Protein AF-A0A2D5MSE9-F1 (afdb_monomer_lite)

Structure (mmCIF, N/CA/C/O backbone):
data_AF-A0A2D5MSE9-F1
#
_entry.id   AF-A0A2D5MSE9-F1
#
loop_
_atom_site.group_PDB
_atom_site.id
_atom_site.type_symbol
_atom_site.label_atom_id
_atom_site.label_alt_id
_atom_site.label_comp_id
_atom_site.label_asym_id
_atom_site.label_entity_id
_atom_site.label_seq_id
_atom_site.pdbx_PDB_ins_code
_atom_site.Cartn_x
_atom_site.Cartn_y
_atom_site.Cartn_z
_atom_site.occupancy
_atom_site.B_iso_or_equiv
_atom_site.auth_seq_id
_atom_site.auth_comp_id
_atom_site.auth_asym_id
_atom_site.auth_atom_id
_atom_site.pdbx_PDB_model_num
ATOM 1 N N . MET A 1 1 ? 33.660 10.361 14.625 1.00 39.53 1 MET A N 1
ATOM 2 C CA . MET A 1 1 ? 32.391 10.327 13.871 1.00 39.53 1 MET A CA 1
ATOM 3 C C . MET A 1 1 ? 32.772 10.069 12.432 1.00 39.53 1 MET A C 1
ATOM 5 O O . MET A 1 1 ? 33.201 10.996 11.762 1.00 39.53 1 MET A O 1
ATOM 9 N N . GLU A 1 2 ? 32.766 8.802 12.027 1.00 36.84 2 GLU A N 1
ATOM 10 C CA . GLU A 1 2 ? 33.050 8.418 10.641 1.00 36.84 2 GLU A CA 1
ATOM 11 C C . GLU A 1 2 ? 31.995 9.034 9.719 1.00 36.84 2 GLU A C 1
ATOM 13 O O . GLU A 1 2 ? 30.811 9.105 10.064 1.00 36.84 2 GLU A O 1
ATOM 18 N N . ASN A 1 3 ? 32.454 9.556 8.583 1.00 39.84 3 ASN A N 1
ATOM 19 C CA . ASN A 1 3 ? 31.626 10.229 7.601 1.00 39.84 3 ASN A CA 1
ATOM 20 C C . ASN A 1 3 ? 30.689 9.191 6.970 1.00 39.84 3 ASN A C 1
ATOM 22 O O . ASN A 1 3 ? 31.127 8.293 6.257 1.00 39.84 3 ASN A O 1
ATOM 26 N N . LEU A 1 4 ? 29.390 9.311 7.258 1.00 34.66 4 LEU A N 1
ATOM 27 C CA . LEU A 1 4 ? 28.342 8.390 6.807 1.00 34.66 4 LEU A CA 1
ATOM 28 C C . LEU A 1 4 ? 28.350 8.196 5.278 1.00 34.66 4 LEU A C 1
ATOM 30 O O . LEU A 1 4 ? 27.868 7.184 4.793 1.00 34.66 4 LEU A O 1
ATOM 34 N N . ILE A 1 5 ? 28.901 9.157 4.531 1.00 39.22 5 ILE A N 1
ATOM 35 C CA . ILE A 1 5 ? 29.021 9.131 3.070 1.00 39.22 5 ILE A CA 1
ATOM 36 C C . ILE A 1 5 ? 30.127 8.162 2.619 1.00 39.22 5 ILE A C 1
ATOM 38 O O . ILE A 1 5 ? 29.907 7.373 1.709 1.00 39.22 5 ILE A O 1
ATOM 42 N N . GLU A 1 6 ? 31.259 8.125 3.320 1.00 41.22 6 GLU A N 1
ATOM 43 C CA . GLU A 1 6 ? 32.392 7.220 3.051 1.00 41.22 6 GLU A CA 1
ATOM 44 C C . GLU A 1 6 ? 32.053 5.759 3.408 1.00 41.22 6 GLU A C 1
ATOM 46 O O . GLU A 1 6 ? 32.526 4.808 2.783 1.00 41.22 6 GLU A O 1
ATOM 51 N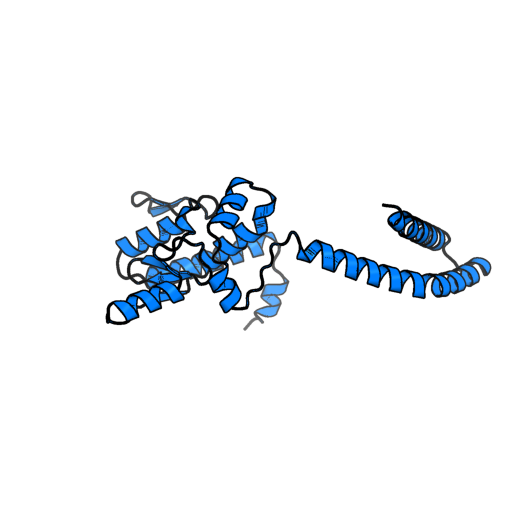 N . LEU A 1 7 ? 31.157 5.577 4.387 1.00 41.16 7 LEU A N 1
ATOM 52 C CA . LEU A 1 7 ? 30.578 4.278 4.736 1.00 41.16 7 LEU A CA 1
ATOM 53 C C . LEU A 1 7 ? 29.648 3.752 3.626 1.00 41.16 7 LEU A C 1
ATOM 55 O O . LEU A 1 7 ? 29.542 2.546 3.433 1.00 41.16 7 LEU A O 1
ATOM 59 N N . LEU A 1 8 ? 28.972 4.646 2.896 1.00 36.75 8 LEU A N 1
ATOM 60 C CA . LEU A 1 8 ? 28.002 4.298 1.851 1.00 36.75 8 LEU A CA 1
ATOM 61 C C . LEU A 1 8 ? 28.656 3.970 0.500 1.00 36.75 8 LEU A C 1
ATOM 63 O O . LEU A 1 8 ? 28.076 3.211 -0.273 1.00 36.75 8 LEU A O 1
ATOM 67 N N . GLU A 1 9 ? 29.859 4.482 0.232 1.00 45.56 9 GLU A N 1
ATOM 68 C CA . GLU A 1 9 ? 30.597 4.233 -1.018 1.00 45.56 9 GLU A CA 1
ATOM 69 C C . GLU A 1 9 ? 31.252 2.838 -1.084 1.00 45.56 9 GLU A C 1
ATOM 71 O O . GLU A 1 9 ? 31.572 2.364 -2.171 1.00 45.56 9 GLU A O 1
ATOM 76 N N . ASN A 1 10 ? 31.386 2.143 0.053 1.00 47.75 10 ASN A N 1
ATOM 77 C CA . ASN A 1 10 ? 32.087 0.856 0.156 1.00 47.75 10 ASN A CA 1
ATOM 78 C C . ASN A 1 10 ? 31.181 -0.390 0.179 1.00 47.75 10 ASN A C 1
ATOM 80 O O . ASN A 1 10 ? 31.690 -1.509 0.259 1.00 47.75 10 ASN A O 1
ATOM 84 N N . PHE A 1 11 ? 29.855 -0.244 0.112 1.00 37.12 11 PHE A N 1
ATOM 85 C CA . PHE A 1 11 ? 28.958 -1.401 0.191 1.00 37.12 11 PHE A CA 1
ATOM 86 C C . PHE A 1 11 ? 28.863 -2.164 -1.134 1.00 37.12 11 PHE A C 1
ATOM 88 O O . PHE A 1 11 ? 28.505 -1.616 -2.179 1.00 37.12 11 PHE A O 1
ATOM 95 N N . SER A 1 12 ? 29.116 -3.473 -1.076 1.00 42.38 12 SER A N 1
ATOM 96 C CA . SER A 1 12 ? 28.893 -4.373 -2.206 1.00 42.38 12 SER A CA 1
ATOM 97 C C . SER A 1 12 ? 27.393 -4.512 -2.515 1.00 42.38 12 SER A C 1
ATOM 99 O O . SER A 1 12 ? 26.527 -4.348 -1.652 1.00 42.38 12 SER A O 1
ATOM 101 N N . VAL A 1 13 ? 27.053 -4.875 -3.757 1.00 43.34 13 VAL A N 1
ATOM 102 C CA . VAL A 1 13 ? 25.662 -5.072 -4.227 1.00 43.34 13 VAL A CA 1
ATOM 103 C C . VAL A 1 13 ? 24.863 -6.053 -3.345 1.00 43.34 13 VAL A C 1
ATOM 105 O O . VAL A 1 13 ? 23.648 -5.912 -3.206 1.00 43.34 13 VAL A O 1
ATOM 108 N N . VAL A 1 14 ? 25.540 -7.005 -2.692 1.00 40.19 14 VAL A N 1
ATOM 109 C CA . VAL A 1 14 ? 24.945 -7.973 -1.752 1.00 40.19 14 VAL A CA 1
ATOM 110 C C . VAL A 1 14 ? 24.545 -7.308 -0.426 1.00 40.19 14 VAL A C 1
ATOM 112 O O . VAL A 1 14 ? 23.520 -7.640 0.169 1.00 40.19 14 VAL A O 1
ATOM 115 N N . GLU A 1 15 ? 25.298 -6.311 0.028 1.00 39.22 15 GLU A N 1
ATOM 116 C CA . GLU A 1 15 ? 25.021 -5.588 1.269 1.00 39.22 15 GLU A CA 1
ATOM 117 C C . GLU A 1 15 ? 23.994 -4.465 1.075 1.00 39.22 15 GLU A C 1
ATOM 119 O O . GLU A 1 15 ? 23.220 -4.186 1.988 1.00 39.22 15 GLU A O 1
ATOM 124 N N . LEU A 1 16 ? 23.874 -3.902 -0.132 1.00 35.75 16 LEU A N 1
ATOM 125 C CA . LEU A 1 16 ? 22.790 -2.976 -0.494 1.00 35.75 16 LEU A CA 1
ATOM 126 C C . LEU A 1 16 ? 21.404 -3.645 -0.451 1.00 35.75 16 LEU A C 1
ATOM 128 O O . LEU A 1 16 ? 20.413 -3.026 -0.040 1.00 35.75 16 LEU A O 1
ATOM 132 N N . GLN A 1 17 ? 21.323 -4.931 -0.810 1.00 42.78 17 GLN A N 1
ATOM 133 C CA . GLN A 1 17 ? 20.105 -5.730 -0.638 1.00 42.78 17 GLN A CA 1
ATOM 134 C C . GLN A 1 17 ? 19.767 -5.916 0.851 1.00 42.78 17 GLN A C 1
ATOM 136 O O . GLN A 1 17 ? 18.607 -5.758 1.245 1.00 42.78 17 GLN A O 1
ATOM 141 N N . ASN A 1 18 ? 20.779 -6.137 1.696 1.00 52.00 18 ASN A N 1
ATOM 142 C CA . ASN A 1 18 ? 20.615 -6.226 3.150 1.00 52.00 18 ASN A CA 1
ATOM 143 C C . ASN A 1 18 ? 20.247 -4.879 3.790 1.00 52.00 18 ASN A C 1
ATOM 145 O O . ASN A 1 18 ? 19.407 -4.848 4.686 1.00 52.00 18 ASN A O 1
ATOM 149 N N . ALA A 1 19 ? 20.792 -3.763 3.303 1.00 44.09 19 ALA A N 1
ATOM 150 C CA . ALA A 1 19 ? 20.447 -2.417 3.755 1.00 44.09 19 ALA A CA 1
ATOM 151 C C . ALA A 1 19 ? 19.001 -2.049 3.387 1.00 44.09 19 ALA A C 1
ATOM 153 O O . ALA A 1 19 ? 18.260 -1.511 4.211 1.00 44.09 19 ALA A O 1
ATOM 154 N N . THR A 1 20 ? 18.554 -2.419 2.183 1.00 53.81 20 THR A N 1
ATOM 155 C CA . THR A 1 20 ? 17.158 -2.244 1.751 1.00 53.81 20 THR A CA 1
ATOM 156 C C . THR A 1 20 ? 16.206 -3.081 2.608 1.00 53.81 20 THR A C 1
ATOM 158 O O . THR A 1 20 ? 15.153 -2.597 3.030 1.00 53.81 20 THR A O 1
ATOM 161 N N . LEU A 1 21 ? 16.578 -4.330 2.905 1.00 63.66 21 LEU A N 1
ATOM 162 C CA . LEU A 1 21 ? 15.818 -5.206 3.796 1.00 63.66 21 LEU A CA 1
ATOM 163 C C . LEU A 1 21 ? 15.773 -4.655 5.229 1.00 63.66 21 LEU A C 1
ATOM 165 O O . LEU A 1 21 ? 14.712 -4.644 5.853 1.00 63.66 21 LEU A O 1
ATOM 169 N N . TYR A 1 22 ? 16.902 -4.157 5.734 1.00 65.56 22 TYR A N 1
ATOM 170 C CA . TYR A 1 22 ? 17.018 -3.526 7.045 1.00 65.56 22 TYR A CA 1
ATOM 171 C C . TYR A 1 22 ? 16.133 -2.281 7.148 1.00 65.56 22 TYR A C 1
ATOM 173 O O . TYR A 1 22 ? 15.332 -2.167 8.073 1.00 65.56 22 TYR A O 1
ATOM 181 N N . TYR A 1 23 ? 16.194 -1.390 6.160 1.00 66.06 23 TYR A N 1
ATOM 182 C CA . TYR A 1 23 ? 15.370 -0.186 6.115 1.00 66.06 23 TYR A CA 1
ATOM 183 C C . TYR A 1 23 ? 13.871 -0.515 6.078 1.00 66.06 23 TYR A C 1
ATOM 185 O O . TYR A 1 23 ? 13.093 0.029 6.865 1.00 66.06 23 TYR A O 1
ATOM 193 N N . LYS A 1 24 ? 13.460 -1.477 5.237 1.00 69.88 24 LYS A N 1
ATOM 194 C CA . LYS A 1 24 ? 12.077 -1.986 5.212 1.00 69.88 24 LYS A CA 1
ATOM 195 C C . LYS A 1 24 ? 11.662 -2.535 6.580 1.00 69.88 24 LYS A C 1
ATOM 197 O O . LYS A 1 24 ? 10.572 -2.228 7.057 1.00 69.88 24 LYS A O 1
ATOM 202 N N . LYS A 1 25 ? 12.539 -3.297 7.241 1.00 75.69 25 LYS A N 1
ATOM 203 C CA . LYS A 1 25 ? 12.302 -3.851 8.581 1.00 75.69 25 LYS A CA 1
ATOM 204 C C . LYS A 1 25 ? 12.124 -2.755 9.633 1.00 75.69 25 LYS A C 1
ATOM 206 O O . LYS A 1 25 ? 11.230 -2.874 10.468 1.00 75.69 25 LYS A O 1
ATOM 211 N N . GLU A 1 26 ? 12.924 -1.693 9.593 1.00 75.75 26 GLU A N 1
ATOM 212 C CA . GLU A 1 26 ? 12.804 -0.576 10.536 1.00 75.75 26 GLU A CA 1
ATOM 213 C C . GLU A 1 26 ? 11.527 0.243 10.316 1.00 75.75 26 GLU A C 1
ATOM 215 O O . GLU A 1 26 ? 10.860 0.582 11.296 1.00 75.75 26 GLU A O 1
ATOM 220 N N . ILE A 1 27 ? 11.109 0.479 9.064 1.00 76.69 27 ILE A N 1
ATOM 221 C CA . ILE A 1 27 ? 9.805 1.110 8.790 1.00 76.69 27 ILE A CA 1
ATOM 222 C C . ILE A 1 27 ? 8.671 0.248 9.350 1.00 76.69 27 ILE A C 1
ATOM 224 O O . ILE A 1 27 ? 7.841 0.756 10.101 1.00 76.69 27 ILE A O 1
ATOM 228 N N . ILE A 1 28 ? 8.665 -1.056 9.051 1.00 79.25 28 ILE A N 1
ATOM 229 C CA . ILE A 1 28 ? 7.634 -1.981 9.545 1.00 79.25 28 ILE A CA 1
ATOM 230 C C . ILE A 1 28 ? 7.607 -1.974 11.076 1.00 79.25 28 ILE A C 1
ATOM 232 O O . ILE A 1 28 ? 6.542 -1.819 11.669 1.00 79.25 28 ILE A O 1
ATOM 236 N N . LYS A 1 29 ? 8.762 -2.076 11.747 1.00 83.00 29 LYS A N 1
ATOM 237 C CA . LYS A 1 29 ? 8.840 -2.001 13.215 1.00 83.00 29 LYS A CA 1
ATOM 238 C C . LYS A 1 29 ? 8.278 -0.689 13.756 1.00 83.00 29 LYS A C 1
ATOM 240 O O . LYS A 1 29 ? 7.555 -0.715 14.750 1.00 83.00 29 LYS A O 1
ATOM 245 N N . LYS A 1 30 ? 8.614 0.445 13.134 1.00 84.38 30 LYS A N 1
ATOM 246 C CA . LYS A 1 30 ? 8.114 1.762 13.541 1.00 84.38 30 LYS A CA 1
ATOM 247 C C . LYS A 1 30 ? 6.592 1.816 13.425 1.00 84.38 30 LYS A C 1
ATOM 249 O O . LYS A 1 30 ? 5.941 2.133 14.413 1.00 84.38 30 LYS A O 1
ATOM 254 N N . THR A 1 31 ? 6.037 1.409 12.285 1.00 82.88 31 THR A N 1
ATOM 255 C CA . THR A 1 31 ? 4.589 1.303 12.061 1.00 82.88 31 THR A CA 1
ATOM 256 C C . THR A 1 31 ? 3.917 0.401 13.095 1.00 82.88 31 THR A C 1
ATOM 258 O O . THR A 1 31 ? 2.944 0.803 13.727 1.00 82.88 31 THR A O 1
ATOM 261 N N . LEU A 1 32 ? 4.463 -0.792 13.345 1.00 84.12 32 LEU A N 1
ATOM 262 C CA . LEU A 1 32 ? 3.910 -1.724 14.330 1.00 84.12 32 LEU A CA 1
ATOM 263 C C . LEU A 1 32 ? 3.918 -1.162 15.756 1.00 84.12 32 LEU A C 1
ATOM 265 O O . LEU A 1 32 ? 3.024 -1.491 16.527 1.00 84.12 32 LEU A O 1
ATOM 269 N N . ARG A 1 33 ? 4.903 -0.332 16.121 1.00 86.25 33 ARG A N 1
ATOM 270 C CA . ARG A 1 33 ? 4.935 0.354 17.426 1.00 86.25 33 ARG A CA 1
ATOM 271 C C . ARG A 1 33 ? 3.889 1.462 17.529 1.00 86.25 33 ARG A C 1
ATOM 273 O O . ARG A 1 33 ? 3.444 1.755 18.632 1.00 86.25 33 ARG A O 1
ATOM 280 N N . THR A 1 34 ? 3.522 2.083 16.410 1.00 87.62 34 THR A N 1
ATOM 281 C CA . THR A 1 34 ? 2.487 3.124 16.362 1.00 87.62 34 THR A CA 1
ATOM 282 C C . THR A 1 34 ? 1.078 2.539 16.470 1.00 87.62 34 THR A C 1
ATOM 284 O O . THR A 1 34 ? 0.197 3.180 17.035 1.00 87.62 34 THR A O 1
ATOM 287 N N . LEU A 1 35 ? 0.862 1.316 15.982 1.00 86.38 35 LEU A N 1
ATOM 288 C CA . LEU A 1 35 ? -0.426 0.627 16.074 1.00 86.38 35 LEU A CA 1
ATOM 289 C C . LEU A 1 35 ? -0.685 0.117 17.501 1.00 86.38 35 LEU A C 1
ATOM 291 O O . LEU A 1 35 ? -0.016 -0.796 17.991 1.00 86.38 35 LEU A O 1
ATOM 295 N N . SER A 1 36 ? -1.700 0.685 18.153 1.00 84.88 36 SER A N 1
ATOM 296 C CA . SER A 1 36 ? -2.019 0.441 19.565 1.00 84.88 36 SER A CA 1
ATOM 297 C C . SER A 1 36 ? -2.502 -0.988 19.837 1.00 84.88 36 SER A C 1
ATOM 299 O O . SER A 1 36 ? -2.133 -1.599 20.844 1.00 84.88 36 SER A O 1
ATOM 301 N N . THR A 1 37 ? -3.284 -1.575 18.926 1.00 88.00 37 THR A N 1
ATOM 302 C CA . THR A 1 37 ? -3.918 -2.882 19.151 1.00 88.00 37 THR A CA 1
ATOM 303 C C . THR A 1 37 ? -3.169 -4.040 18.469 1.00 88.00 37 THR A C 1
ATOM 305 O O . THR A 1 37 ? -2.586 -3.876 17.392 1.00 88.00 37 THR A O 1
ATOM 308 N N . PRO A 1 38 ? -3.172 -5.257 19.053 1.00 85.25 38 PRO A N 1
ATOM 309 C CA . PRO A 1 38 ? -2.665 -6.456 18.377 1.00 85.25 38 PRO A CA 1
ATOM 310 C C . PRO A 1 38 ? -3.404 -6.764 17.068 1.00 85.25 38 PRO A C 1
ATOM 312 O O . PRO A 1 38 ? -2.788 -7.213 16.104 1.00 85.25 38 PRO A O 1
ATOM 315 N N . ASN A 1 39 ? -4.712 -6.492 17.014 1.00 88.00 39 ASN A N 1
ATOM 316 C CA . ASN A 1 39 ? -5.525 -6.720 15.822 1.00 88.00 39 ASN A CA 1
ATOM 317 C C . ASN A 1 39 ? -5.096 -5.814 14.657 1.00 88.00 39 ASN A C 1
ATOM 319 O O . ASN A 1 39 ? -4.905 -6.301 13.545 1.00 88.00 39 ASN A O 1
ATOM 323 N N . ALA A 1 40 ? -4.858 -4.525 14.923 1.00 87.31 40 ALA A N 1
ATOM 324 C CA . ALA A 1 40 ? -4.354 -3.586 13.922 1.00 87.31 40 ALA A CA 1
ATOM 325 C C . ALA A 1 40 ? -2.998 -4.031 13.356 1.00 87.31 40 ALA A C 1
ATOM 327 O O . ALA A 1 40 ? -2.807 -4.103 12.144 1.00 87.31 40 ALA A O 1
ATOM 328 N N . ARG A 1 41 ? -2.071 -4.440 14.231 1.00 85.38 41 ARG A N 1
ATOM 329 C CA . ARG A 1 41 ? -0.768 -4.984 13.817 1.00 85.38 41 ARG A CA 1
ATOM 330 C C . ARG A 1 41 ? -0.903 -6.205 12.901 1.00 85.38 41 ARG A C 1
ATOM 332 O O . ARG A 1 41 ? -0.192 -6.293 11.903 1.00 85.38 41 ARG A O 1
ATOM 339 N N . ARG A 1 42 ? -1.824 -7.128 13.209 1.00 84.94 42 ARG A N 1
ATOM 340 C CA . ARG A 1 42 ? -2.097 -8.317 12.377 1.00 84.94 42 ARG A CA 1
ATOM 341 C C . ARG A 1 42 ? -2.670 -7.947 11.012 1.00 84.94 42 ARG A C 1
ATOM 343 O O . ARG A 1 42 ? -2.211 -8.492 10.012 1.00 84.94 42 ARG A O 1
ATOM 350 N N . LYS A 1 43 ? -3.635 -7.022 10.961 1.00 89.25 43 LYS A N 1
ATOM 351 C CA . LYS A 1 43 ? -4.209 -6.522 9.700 1.00 89.25 43 LYS A CA 1
ATOM 352 C C . LYS A 1 43 ? -3.135 -5.904 8.806 1.00 89.25 43 LYS A C 1
ATOM 354 O O . LYS A 1 43 ? -3.037 -6.287 7.643 1.00 89.25 43 LYS A O 1
ATOM 359 N N . TYR A 1 44 ? -2.279 -5.055 9.374 1.00 86.38 44 TYR A N 1
ATOM 360 C CA . TYR A 1 44 ? -1.186 -4.418 8.642 1.00 86.38 44 TYR A CA 1
ATOM 361 C C . TYR A 1 44 ? -0.210 -5.441 8.047 1.00 86.38 44 TYR A C 1
ATOM 363 O O . TYR A 1 44 ? 0.080 -5.411 6.854 1.00 86.38 44 TYR A O 1
ATOM 371 N N . LEU A 1 45 ? 0.262 -6.395 8.859 1.00 83.38 45 LEU A N 1
ATOM 372 C CA . LEU A 1 45 ? 1.177 -7.443 8.392 1.00 83.38 45 LEU A CA 1
ATOM 373 C C . LEU A 1 45 ? 0.552 -8.308 7.296 1.00 83.38 45 LEU A C 1
ATOM 375 O O . LEU A 1 45 ? 1.210 -8.591 6.295 1.00 83.38 45 LEU A O 1
ATOM 379 N N . LYS A 1 46 ? -0.730 -8.660 7.449 1.00 85.31 46 LYS A N 1
ATOM 380 C CA . LYS A 1 46 ? -1.473 -9.418 6.441 1.00 85.31 46 LYS A CA 1
ATOM 381 C C . LYS A 1 46 ? -1.518 -8.681 5.099 1.00 85.31 46 LYS A C 1
ATOM 383 O O . LYS A 1 46 ? -1.263 -9.309 4.078 1.00 85.31 46 LYS A O 1
ATOM 388 N N . GLN A 1 47 ? -1.770 -7.368 5.092 1.00 84.12 47 GLN A N 1
ATOM 389 C CA . GLN A 1 47 ? -1.769 -6.564 3.857 1.00 84.12 47 GLN A CA 1
ATOM 390 C C . GLN A 1 47 ? -0.400 -6.530 3.168 1.00 84.12 47 GLN A C 1
ATOM 392 O O . GLN A 1 47 ? -0.323 -6.436 1.949 1.00 84.12 47 GLN A O 1
ATOM 397 N N . LEU A 1 48 ? 0.688 -6.641 3.931 1.00 80.00 48 LEU A N 1
ATOM 398 C CA . LEU A 1 48 ? 2.035 -6.747 3.371 1.00 80.00 48 LEU A CA 1
ATOM 399 C C . LEU A 1 48 ? 2.380 -8.161 2.865 1.00 80.00 48 LEU A C 1
ATOM 401 O O . LEU A 1 48 ? 3.509 -8.388 2.430 1.00 80.00 48 LEU A O 1
ATOM 405 N N . GLY A 1 49 ? 1.451 -9.122 2.950 1.00 75.56 49 GLY A N 1
ATOM 406 C CA . GLY A 1 49 ? 1.712 -10.530 2.641 1.00 75.56 49 GLY A CA 1
ATOM 407 C C . GLY A 1 49 ? 2.639 -11.208 3.656 1.00 75.56 49 GLY A C 1
ATOM 408 O O . GLY A 1 49 ? 3.258 -12.224 3.346 1.00 75.56 49 GLY A O 1
ATOM 409 N N . ILE A 1 50 ? 2.769 -10.641 4.860 1.00 74.50 50 ILE A N 1
ATOM 410 C CA . ILE A 1 50 ? 3.594 -11.187 5.936 1.00 74.50 50 ILE A CA 1
ATOM 411 C C . ILE A 1 50 ? 2.687 -11.987 6.869 1.00 74.50 50 ILE A C 1
ATOM 413 O O . ILE A 1 50 ? 1.847 -11.430 7.579 1.00 74.50 50 ILE A O 1
ATOM 417 N N . THR A 1 51 ? 2.871 -13.303 6.901 1.00 65.94 51 THR A N 1
ATOM 418 C CA . THR A 1 51 ? 2.187 -14.170 7.858 1.00 65.94 51 THR A CA 1
ATOM 419 C C . THR A 1 51 ? 2.965 -14.211 9.169 1.00 65.94 51 THR A C 1
ATOM 421 O O . THR A 1 51 ? 4.168 -14.473 9.195 1.00 65.94 51 THR A O 1
ATOM 424 N N . PHE A 1 52 ? 2.270 -13.941 10.273 1.00 58.75 52 PHE A N 1
ATOM 425 C CA . PHE A 1 52 ? 2.819 -14.078 11.618 1.00 58.75 52 PHE A CA 1
ATOM 426 C C . PHE A 1 52 ? 2.334 -15.394 12.224 1.00 58.75 52 PHE A C 1
ATOM 428 O O . PHE A 1 52 ? 1.134 -15.576 12.434 1.00 58.75 52 PHE A O 1
ATOM 435 N N . ASP A 1 53 ? 3.259 -16.315 12.490 1.00 57.69 53 ASP A N 1
ATOM 436 C CA . ASP A 1 53 ? 2.950 -17.531 13.239 1.00 57.69 53 ASP A CA 1
ATOM 437 C C . ASP A 1 53 ? 3.045 -17.222 14.739 1.00 57.69 53 ASP A C 1
ATOM 439 O O . ASP A 1 53 ? 4.141 -17.173 15.302 1.00 57.69 53 ASP A O 1
ATOM 443 N N . ASP A 1 54 ? 1.892 -17.027 15.389 1.00 52.94 54 ASP A N 1
ATOM 444 C CA . ASP A 1 54 ? 1.798 -16.771 16.834 1.00 52.94 54 ASP A CA 1
ATOM 445 C C . ASP A 1 54 ? 2.501 -17.860 17.670 1.00 52.94 54 ASP A C 1
ATOM 447 O O . ASP A 1 54 ? 3.031 -17.566 18.741 1.00 52.94 54 ASP A O 1
ATOM 451 N N . LYS A 1 55 ? 2.530 -19.117 17.196 1.00 61.16 55 LYS A N 1
ATOM 452 C CA . LYS A 1 55 ? 3.111 -20.248 17.938 1.00 61.16 55 LYS A CA 1
ATOM 453 C C . LYS A 1 55 ? 4.630 -20.275 17.842 1.00 61.16 55 LYS A C 1
ATOM 455 O O . LYS A 1 55 ? 5.292 -20.712 18.777 1.00 61.16 55 LYS A O 1
ATOM 460 N N . LYS A 1 56 ? 5.180 -19.834 16.709 1.00 54.91 56 LYS A N 1
ATOM 461 C CA . LYS A 1 56 ? 6.629 -19.837 16.447 1.00 54.91 56 LYS A CA 1
ATOM 462 C C . LYS A 1 56 ? 7.284 -18.471 16.638 1.00 54.91 56 LYS A C 1
ATOM 464 O O . LYS A 1 56 ? 8.504 -18.388 16.560 1.00 54.91 56 LYS A O 1
ATOM 469 N N . GLN A 1 57 ? 6.489 -17.416 16.841 1.00 51.53 57 GLN A N 1
ATOM 470 C CA . GLN A 1 57 ? 6.929 -16.015 16.815 1.00 51.53 57 GLN A CA 1
ATOM 471 C C . GLN A 1 57 ? 7.802 -15.692 15.590 1.00 51.53 57 GLN A C 1
ATOM 473 O O . GLN A 1 57 ? 8.729 -14.884 15.657 1.00 51.53 57 GLN A O 1
ATOM 478 N N . LEU A 1 58 ? 7.524 -16.351 14.462 1.00 42.12 58 LEU A N 1
ATOM 479 C CA . LEU A 1 58 ? 8.323 -16.257 13.249 1.00 42.12 58 LEU A CA 1
ATOM 480 C C . LEU A 1 58 ? 7.526 -15.524 12.170 1.00 42.12 58 LEU A C 1
ATOM 482 O O . LEU A 1 58 ? 6.345 -15.805 11.957 1.00 42.12 58 LEU A O 1
ATOM 486 N N . PHE A 1 59 ? 8.191 -14.607 11.471 1.00 51.34 59 PHE A N 1
ATOM 487 C CA . PHE A 1 59 ? 7.660 -14.022 10.246 1.00 51.34 59 PHE A CA 1
ATOM 488 C C . PHE A 1 59 ? 7.955 -14.975 9.090 1.00 51.34 59 PHE A C 1
ATOM 490 O O . PHE A 1 59 ? 9.112 -15.313 8.838 1.00 51.34 59 PHE A O 1
ATOM 497 N N . SER A 1 60 ? 6.911 -15.406 8.398 1.00 48.50 60 SER A N 1
ATOM 498 C CA . SER A 1 60 ? 7.005 -16.146 7.144 1.00 48.50 60 SER A CA 1
ATOM 499 C C . SER A 1 60 ? 6.281 -15.360 6.052 1.00 48.50 60 SER A C 1
ATOM 501 O O . SER A 1 60 ? 5.368 -14.587 6.331 1.00 48.50 60 SER A O 1
ATOM 503 N N . GLY A 1 61 ? 6.728 -15.506 4.807 1.00 51.88 61 GLY A N 1
ATOM 504 C CA . GLY A 1 61 ? 6.218 -14.716 3.686 1.00 51.88 61 GLY A CA 1
ATOM 505 C C . GLY A 1 61 ? 7.085 -13.497 3.368 1.00 51.88 61 GLY A C 1
ATOM 506 O O . GLY A 1 61 ? 7.668 -12.851 4.238 1.00 51.88 61 GLY A O 1
ATOM 507 N N . GLY A 1 62 ? 7.202 -13.225 2.073 1.00 46.09 62 GLY A N 1
ATOM 508 C CA . GLY A 1 62 ? 7.835 -12.037 1.518 1.00 46.09 62 GLY A CA 1
ATOM 509 C C . GLY A 1 62 ? 6.831 -11.313 0.630 1.00 46.09 62 GLY A C 1
ATOM 510 O O . GLY A 1 62 ? 5.900 -11.933 0.117 1.00 46.09 62 GLY A O 1
ATOM 511 N N . ALA A 1 63 ? 7.050 -10.016 0.413 1.00 48.09 63 ALA A N 1
ATOM 512 C CA . ALA A 1 63 ? 6.158 -9.125 -0.337 1.00 48.09 63 ALA A CA 1
ATOM 513 C C . ALA A 1 63 ? 5.844 -9.570 -1.788 1.00 48.09 63 ALA A C 1
ATOM 515 O O . ALA A 1 63 ? 5.007 -8.963 -2.445 1.00 48.09 63 ALA A O 1
ATOM 516 N N . ASN A 1 64 ? 6.472 -10.645 -2.275 1.00 50.16 64 ASN A N 1
ATOM 517 C CA . ASN A 1 64 ? 6.228 -11.248 -3.586 1.00 50.16 64 ASN A CA 1
ATOM 518 C C . ASN A 1 64 ? 4.901 -12.029 -3.680 1.00 50.16 64 ASN A C 1
ATOM 520 O O . ASN A 1 64 ? 4.519 -12.411 -4.780 1.00 50.16 64 ASN A O 1
ATOM 524 N N . TYR A 1 65 ? 4.199 -12.267 -2.562 1.00 49.78 65 TYR A N 1
ATOM 525 C CA . TYR A 1 65 ? 2.905 -12.972 -2.541 1.00 49.78 65 TYR A CA 1
ATOM 526 C C . TYR A 1 65 ? 1.787 -12.191 -1.848 1.00 49.78 65 TYR A C 1
ATOM 528 O O . TYR A 1 65 ? 0.798 -12.792 -1.429 1.00 49.78 65 TYR A O 1
ATOM 536 N N . ALA A 1 66 ? 1.906 -10.866 -1.712 1.00 58.75 66 ALA A N 1
ATOM 537 C CA . ALA A 1 66 ? 0.706 -10.091 -1.426 1.00 58.75 66 ALA A CA 1
ATOM 538 C C . ALA A 1 66 ? -0.290 -10.377 -2.563 1.00 58.75 66 ALA A C 1
ATOM 540 O O . ALA A 1 66 ? 0.015 -10.136 -3.734 1.00 58.75 66 ALA A O 1
ATOM 541 N N . GLU A 1 67 ? -1.442 -10.971 -2.236 1.00 78.50 67 GLU A N 1
ATOM 542 C CA . GLU A 1 67 ? -2.540 -11.106 -3.190 1.00 78.50 67 GLU A CA 1
ATOM 543 C C . GLU A 1 67 ? -2.776 -9.723 -3.798 1.00 78.50 67 GLU A C 1
ATOM 545 O O . GLU A 1 67 ? -2.800 -8.734 -3.067 1.00 78.50 67 GLU A O 1
ATOM 550 N N . LEU A 1 68 ? -2.887 -9.631 -5.128 1.00 84.38 68 LEU A N 1
ATOM 551 C CA . LEU A 1 68 ? -2.977 -8.336 -5.822 1.00 84.38 68 LEU A CA 1
ATOM 552 C C . LEU A 1 68 ? -4.090 -7.448 -5.241 1.00 84.38 68 LEU A C 1
ATOM 554 O O . LEU A 1 68 ? -3.952 -6.232 -5.203 1.00 84.38 68 LEU A O 1
ATOM 558 N N . GLU A 1 69 ? -5.145 -8.061 -4.705 1.00 88.06 69 GLU A N 1
ATOM 559 C CA . GLU A 1 69 ? -6.242 -7.404 -3.992 1.00 88.06 69 GLU A CA 1
ATOM 560 C C . GLU A 1 69 ? -5.785 -6.565 -2.785 1.00 88.06 69 GLU A C 1
ATOM 562 O O . GLU A 1 69 ? -6.376 -5.523 -2.518 1.00 88.06 69 GLU A O 1
ATOM 567 N N . TYR A 1 70 ? -4.696 -6.928 -2.096 1.00 89.25 70 TYR A N 1
ATOM 568 C CA . TYR A 1 70 ? -4.132 -6.120 -1.004 1.00 89.25 70 TYR A CA 1
ATOM 569 C C . TYR A 1 70 ? -3.473 -4.821 -1.475 1.00 89.25 70 TYR A C 1
ATOM 571 O O . TYR A 1 70 ? -3.163 -3.967 -0.645 1.00 89.25 70 TYR A O 1
ATOM 579 N N . LEU A 1 71 ? -3.263 -4.651 -2.783 1.00 91.12 71 LEU A N 1
ATOM 580 C CA . LEU A 1 71 ? -2.790 -3.395 -3.364 1.00 91.12 71 LEU A CA 1
ATOM 581 C C . LEU A 1 71 ? -3.929 -2.392 -3.580 1.00 91.12 71 LEU A C 1
ATOM 583 O O . LEU A 1 71 ? -3.654 -1.262 -3.983 1.00 91.12 71 LEU A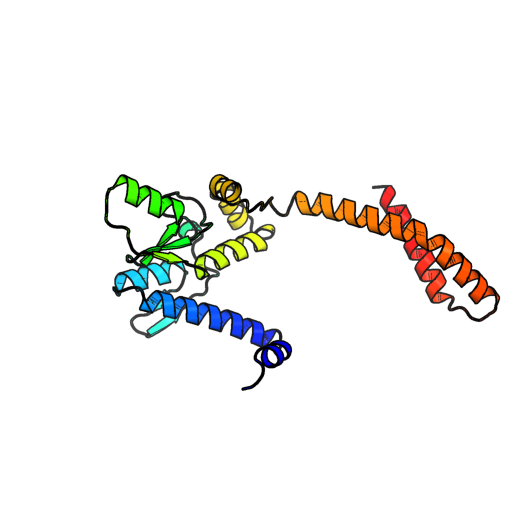 O 1
ATOM 587 N N . LEU A 1 72 ? -5.185 -2.794 -3.354 1.00 94.94 72 LEU A N 1
ATOM 588 C CA . LEU A 1 72 ? -6.354 -1.940 -3.524 1.00 94.94 72 LEU A CA 1
ATOM 589 C C . LEU A 1 72 ? -6.693 -1.206 -2.232 1.00 94.94 72 LEU A C 1
ATOM 591 O O . LEU A 1 72 ? -6.771 -1.790 -1.149 1.00 94.94 72 LEU A O 1
ATOM 595 N N . CYS A 1 73 ? -6.970 0.084 -2.370 1.00 96.25 73 CYS A N 1
ATOM 596 C CA . CYS A 1 73 ? -7.582 0.862 -1.313 1.00 96.25 73 CYS A CA 1
ATOM 597 C C . CYS A 1 73 ? -9.020 0.377 -1.063 1.00 96.25 73 CYS A C 1
ATOM 599 O O . CYS A 1 73 ? -9.804 0.329 -2.013 1.00 96.25 73 CYS A O 1
ATOM 601 N N . PRO A 1 74 ? -9.413 0.100 0.196 1.00 95.88 74 PRO A N 1
ATOM 602 C CA . PRO A 1 74 ? -10.772 -0.339 0.520 1.00 95.88 74 PRO A CA 1
ATOM 603 C C . PRO A 1 74 ? -11.873 0.668 0.160 1.00 95.88 74 PRO A C 1
ATOM 605 O O . PRO A 1 74 ? -13.006 0.266 -0.073 1.00 95.88 74 PRO A O 1
ATOM 608 N N . ILE A 1 75 ? -11.550 1.967 0.129 1.00 95.31 75 ILE A N 1
ATOM 609 C CA . ILE A 1 75 ? -12.516 3.038 -0.157 1.00 95.31 75 ILE A CA 1
ATOM 610 C C . ILE A 1 75 ? -12.659 3.239 -1.668 1.00 95.31 75 ILE A C 1
ATOM 612 O O . ILE A 1 75 ? -13.767 3.244 -2.195 1.00 95.31 75 ILE A O 1
ATOM 616 N N . THR A 1 76 ? -11.542 3.399 -2.383 1.00 95.88 76 THR A N 1
ATOM 617 C CA . THR A 1 76 ? -11.573 3.742 -3.816 1.00 95.88 76 THR A CA 1
ATOM 618 C C . THR A 1 76 ? -11.635 2.521 -4.727 1.00 95.88 76 THR A C 1
ATOM 620 O O . THR A 1 76 ? -11.955 2.651 -5.907 1.00 95.88 76 THR A O 1
ATOM 623 N N . ASN A 1 77 ? -11.298 1.336 -4.210 1.00 96.12 77 ASN A N 1
ATOM 624 C CA . ASN A 1 77 ? -11.102 0.112 -4.985 1.00 96.12 77 ASN A CA 1
ATOM 625 C C . ASN A 1 77 ? -10.083 0.277 -6.138 1.00 96.12 77 ASN A C 1
ATOM 627 O O . ASN A 1 77 ? -10.153 -0.387 -7.182 1.00 96.12 77 ASN A O 1
ATOM 631 N N . LYS A 1 78 ? -9.137 1.208 -5.958 1.00 96.69 78 LYS A N 1
ATOM 632 C CA . LYS A 1 78 ? -8.026 1.495 -6.868 1.00 96.69 78 LYS A CA 1
ATOM 633 C C . LYS A 1 78 ? -6.694 1.210 -6.191 1.00 96.69 78 LYS A C 1
ATOM 635 O O . LYS A 1 78 ? -6.596 1.201 -4.966 1.00 96.69 78 LYS A O 1
ATOM 640 N N . ILE A 1 79 ? -5.674 0.974 -7.008 1.00 94.94 79 ILE A N 1
ATOM 641 C CA . ILE A 1 79 ? -4.303 0.762 -6.550 1.00 94.94 79 ILE A CA 1
ATOM 642 C C . ILE A 1 79 ? -3.806 2.017 -5.837 1.00 94.94 79 ILE A C 1
ATOM 644 O O . ILE A 1 79 ? -3.990 3.123 -6.350 1.00 94.94 79 ILE A O 1
ATOM 648 N N . PHE A 1 80 ? -3.155 1.823 -4.689 1.00 95.12 80 PHE A N 1
ATOM 649 C CA . PHE A 1 80 ? -2.603 2.914 -3.891 1.00 95.12 80 PHE A CA 1
ATOM 650 C C . PHE A 1 80 ? -1.593 3.776 -4.657 1.00 95.12 80 PHE A C 1
ATOM 652 O O . PHE A 1 80 ? -0.679 3.257 -5.303 1.00 95.12 80 PHE A O 1
ATOM 659 N N . VAL A 1 81 ? -1.700 5.091 -4.489 1.00 93.88 81 VAL A N 1
ATOM 660 C CA . VAL A 1 81 ? -0.715 6.079 -4.954 1.00 93.88 81 VAL A CA 1
ATOM 661 C C . VAL A 1 81 ? 0.004 6.709 -3.762 1.00 93.88 81 VAL A C 1
ATOM 663 O O . VAL A 1 81 ? 1.239 6.714 -3.713 1.00 93.88 81 VAL A O 1
ATOM 666 N N . GLU A 1 82 ? -0.763 7.152 -2.768 1.00 95.69 82 GLU A N 1
ATOM 667 C CA . GLU A 1 82 ? -0.319 7.738 -1.503 1.00 95.69 82 GLU A CA 1
ATOM 668 C C . GLU A 1 82 ? -0.898 6.933 -0.328 1.00 95.69 82 GLU A C 1
ATOM 670 O O . GLU A 1 82 ? -1.789 7.380 0.398 1.00 95.69 82 GLU A O 1
ATOM 675 N N . PRO A 1 83 ? -0.417 5.690 -0.129 1.00 96.25 83 PRO A N 1
ATOM 676 C CA . PRO A 1 83 ? -0.954 4.830 0.910 1.00 96.25 83 PRO A CA 1
ATOM 677 C C . PRO A 1 83 ? -0.600 5.353 2.305 1.00 96.25 83 PRO A C 1
ATOM 679 O O . PRO A 1 83 ? 0.571 5.591 2.618 1.00 96.25 83 PRO A O 1
ATOM 682 N N . VAL A 1 84 ? -1.598 5.407 3.181 1.00 96.44 84 VAL A N 1
ATOM 683 C CA . VAL A 1 84 ? -1.477 5.713 4.612 1.00 96.44 84 VAL A CA 1
ATOM 684 C C . VAL A 1 84 ? -2.071 4.582 5.438 1.00 96.44 84 VAL A C 1
ATOM 686 O O . VAL A 1 84 ? -3.009 3.925 5.006 1.00 96.44 84 VAL A O 1
ATOM 689 N N . VAL A 1 85 ? -1.531 4.321 6.625 1.00 95.44 85 VAL A N 1
ATOM 690 C CA . VAL A 1 85 ? -2.090 3.339 7.567 1.00 95.44 85 VAL A CA 1
ATOM 691 C C . VAL A 1 85 ? -2.812 4.082 8.677 1.00 95.44 85 VAL A C 1
ATOM 693 O O . VAL A 1 85 ? -2.210 4.938 9.329 1.00 95.44 85 VAL A O 1
ATOM 696 N N . ALA A 1 86 ? -4.083 3.747 8.885 1.00 94.44 86 ALA A N 1
ATOM 697 C CA . ALA A 1 86 ? -4.884 4.272 9.984 1.00 94.44 86 ALA A CA 1
ATOM 698 C C . ALA A 1 86 ? -4.675 3.457 11.276 1.00 94.44 86 ALA A C 1
ATOM 700 O O . ALA A 1 86 ? -4.029 2.404 11.283 1.00 94.44 86 ALA A O 1
ATOM 701 N N . GLU A 1 87 ? -5.225 3.937 12.394 1.00 91.94 87 GLU A N 1
ATOM 702 C CA . GLU A 1 87 ? -5.085 3.291 13.711 1.00 91.94 87 GLU A CA 1
ATOM 703 C C . GLU A 1 87 ? -5.647 1.862 13.770 1.00 91.94 87 GLU A C 1
ATOM 705 O O . GLU A 1 87 ? -5.192 1.037 14.569 1.00 91.94 87 GLU A O 1
ATOM 710 N N 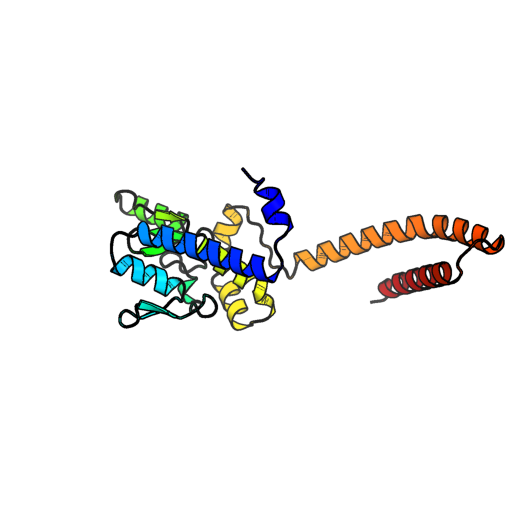. ASP A 1 88 ? -6.604 1.543 12.898 1.00 91.19 88 ASP A N 1
ATOM 711 C CA . ASP A 1 88 ? -7.178 0.205 12.744 1.00 91.19 88 ASP A CA 1
ATOM 712 C C . ASP A 1 88 ? -6.219 -0.795 12.068 1.00 91.19 88 ASP A C 1
ATOM 714 O O . ASP A 1 88 ? -6.534 -1.988 11.985 1.00 91.19 88 ASP A O 1
ATOM 718 N N . GLY A 1 89 ? -5.047 -0.328 11.621 1.00 91.00 89 GLY A N 1
ATOM 719 C CA . GLY A 1 89 ? -4.016 -1.110 10.950 1.00 91.00 89 GLY A CA 1
ATOM 720 C C . GLY A 1 89 ? -4.301 -1.394 9.480 1.00 91.00 89 GLY A C 1
ATOM 721 O O . GLY A 1 89 ? -3.615 -2.232 8.894 1.00 91.00 89 GLY A O 1
ATOM 722 N N . VAL A 1 90 ? -5.305 -0.742 8.893 1.00 94.12 90 VAL A N 1
ATOM 723 C CA . VAL A 1 90 ? -5.653 -0.870 7.480 1.00 94.12 90 VAL A CA 1
ATOM 724 C C . VAL A 1 90 ? -5.006 0.264 6.692 1.00 94.12 90 VAL A C 1
ATOM 726 O O . VAL A 1 90 ? -4.925 1.409 7.138 1.00 94.12 90 VAL A O 1
ATOM 729 N N . THR A 1 91 ? -4.504 -0.080 5.509 1.00 95.81 91 THR A N 1
ATOM 730 C CA . THR A 1 91 ? -3.972 0.886 4.547 1.00 95.81 91 THR A CA 1
ATOM 731 C C . THR A 1 91 ? -5.093 1.475 3.691 1.00 95.81 91 THR A C 1
ATOM 733 O O . THR A 1 91 ? -5.884 0.727 3.114 1.00 95.81 91 THR A O 1
ATOM 736 N N . TYR A 1 92 ? -5.123 2.799 3.574 1.00 96.88 92 TYR A N 1
ATOM 737 C CA . TYR A 1 92 ? -6.053 3.584 2.766 1.00 96.88 92 TYR A CA 1
ATOM 738 C C . TYR A 1 92 ? -5.288 4.515 1.820 1.00 96.88 92 TYR A C 1
ATOM 740 O O . TYR A 1 92 ? -4.091 4.731 1.984 1.00 96.88 92 TYR A O 1
ATOM 748 N N . GLU A 1 93 ? -5.981 5.043 0.818 1.00 96.94 93 GLU A N 1
ATOM 749 C CA . GLU A 1 93 ? -5.501 6.180 0.037 1.00 96.94 93 GLU A CA 1
ATOM 750 C C . GLU A 1 93 ? -5.713 7.446 0.872 1.00 96.94 93 GLU A C 1
ATOM 752 O O . GLU A 1 93 ? -6.807 7.625 1.413 1.00 96.94 93 GLU A O 1
ATOM 757 N N . GLU A 1 94 ? -4.695 8.297 0.999 1.00 95.50 94 GLU A N 1
ATOM 758 C CA . GLU A 1 94 ? -4.741 9.468 1.887 1.00 95.50 94 GLU A CA 1
ATOM 759 C C . GLU A 1 94 ? -5.931 10.382 1.581 1.00 95.50 94 GLU A C 1
ATOM 761 O O . GLU A 1 94 ? -6.754 10.651 2.457 1.00 95.50 94 GLU A O 1
ATOM 766 N N . SER A 1 95 ? -6.082 10.776 0.315 1.00 94.69 95 SER A N 1
ATOM 767 C CA . SER A 1 95 ? -7.167 11.654 -0.136 1.00 94.69 95 SER A CA 1
ATOM 768 C C . SER A 1 95 ? -8.556 11.064 0.121 1.00 94.69 95 SER A C 1
ATOM 770 O O . SER A 1 95 ? -9.470 11.776 0.532 1.00 94.69 95 SER A O 1
ATOM 772 N N . ALA A 1 96 ? -8.714 9.752 -0.063 1.00 94.69 96 ALA A N 1
ATOM 773 C CA . ALA A 1 96 ? -9.985 9.072 0.158 1.00 94.69 96 ALA A CA 1
ATOM 774 C C . ALA A 1 96 ? -10.336 8.962 1.645 1.00 94.69 96 ALA A C 1
ATOM 776 O O . ALA A 1 96 ? -11.502 9.096 2.013 1.00 94.69 96 ALA A O 1
ATOM 777 N N . LEU A 1 97 ? -9.337 8.723 2.500 1.00 93.88 97 LEU A N 1
ATOM 778 C CA . LEU A 1 97 ? -9.535 8.655 3.944 1.00 93.88 97 LEU A CA 1
ATOM 779 C C . LEU A 1 97 ? -9.915 10.026 4.516 1.00 93.88 97 LEU A C 1
ATOM 781 O O . LEU A 1 97 ? -10.837 10.103 5.323 1.00 93.88 97 LEU A O 1
ATOM 785 N N . VAL A 1 98 ? -9.250 11.095 4.068 1.00 92.38 98 VAL A N 1
ATOM 786 C CA . VAL A 1 98 ? -9.568 12.475 4.472 1.00 92.38 98 VAL A CA 1
ATOM 787 C C . VAL A 1 98 ? -10.989 12.849 4.046 1.00 92.38 98 VAL A C 1
ATOM 789 O O . VAL A 1 98 ? -11.786 13.253 4.888 1.00 92.38 98 VAL A O 1
ATOM 792 N N . ALA A 1 99 ? -11.353 12.614 2.781 1.00 91.69 99 ALA A N 1
ATOM 793 C CA . ALA A 1 99 ? -12.699 12.906 2.287 1.00 91.69 99 ALA A CA 1
ATOM 794 C C . ALA A 1 99 ? -13.794 12.121 3.038 1.00 91.69 99 ALA A C 1
ATOM 796 O O . ALA A 1 99 ? -14.869 12.651 3.317 1.00 91.69 99 ALA A O 1
ATOM 797 N N . ALA A 1 100 ? -13.527 10.860 3.399 1.00 90.94 100 ALA A N 1
ATOM 798 C CA . ALA A 1 100 ? -14.459 10.051 4.182 1.00 90.94 100 ALA A CA 1
ATOM 799 C C . ALA A 1 100 ? -14.653 10.595 5.610 1.00 90.94 100 ALA A C 1
ATOM 801 O O . ALA A 1 100 ? -15.774 10.597 6.111 1.00 90.94 100 ALA A O 1
ATOM 802 N N . GLN A 1 101 ? -13.587 11.084 6.252 1.00 89.94 101 GLN A N 1
ATOM 803 C CA . GLN A 1 101 ? -13.670 11.701 7.582 1.00 89.94 101 GLN A CA 1
ATOM 804 C C . GLN A 1 101 ? -14.460 13.007 7.558 1.00 89.94 101 GLN A C 1
ATOM 806 O O . GLN A 1 101 ? -15.325 13.217 8.408 1.00 89.94 101 GLN A O 1
ATOM 811 N N . GLU A 1 102 ? -14.194 13.859 6.565 1.00 89.56 102 GLU A N 1
ATOM 812 C CA . GLU A 1 102 ? -14.918 15.116 6.367 1.00 89.56 102 GLU A CA 1
ATOM 813 C C . GLU A 1 102 ? -16.419 14.867 6.174 1.00 89.56 102 GLU A C 1
ATOM 815 O O . GLU A 1 102 ? -17.242 15.557 6.769 1.00 89.56 102 GLU A O 1
ATOM 820 N N . ALA A 1 103 ? -16.787 13.833 5.411 1.00 89.62 103 ALA A N 1
ATOM 821 C CA . ALA A 1 103 ? -18.185 13.471 5.189 1.00 89.62 103 ALA A CA 1
ATOM 822 C C . ALA A 1 103 ? -18.909 12.995 6.465 1.00 89.62 103 ALA A C 1
ATOM 824 O O . ALA A 1 103 ? -20.123 13.172 6.582 1.00 89.62 103 ALA A O 1
ATOM 825 N N . LEU A 1 104 ? -18.186 12.392 7.413 1.00 88.88 104 LEU A N 1
ATOM 826 C CA . LEU A 1 104 ? -18.750 11.854 8.654 1.00 88.88 104 LEU A CA 1
ATOM 827 C C . LEU A 1 104 ? -18.737 12.858 9.820 1.00 88.88 104 LEU A C 1
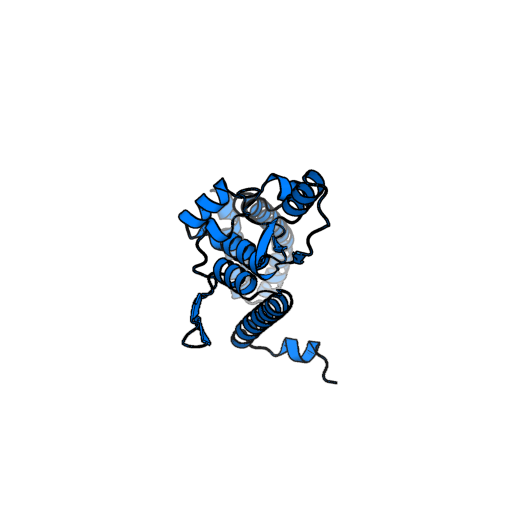ATOM 829 O O . LEU A 1 104 ? -19.315 12.565 10.866 1.00 88.88 104 LEU A O 1
ATOM 833 N N . ASN A 1 105 ? -18.115 14.036 9.661 1.00 83.81 105 ASN A N 1
ATOM 834 C CA . ASN A 1 105 ? -17.835 14.979 10.757 1.00 83.81 105 ASN A CA 1
ATOM 835 C C . ASN A 1 105 ? -17.145 14.309 11.964 1.00 83.81 105 ASN A C 1
ATOM 837 O O . ASN A 1 105 ? -17.328 14.718 13.115 1.00 83.81 105 ASN A O 1
ATOM 841 N N . GLU A 1 106 ? -16.372 13.255 11.713 1.00 81.94 106 GLU A N 1
ATOM 842 C CA . GLU A 1 106 ? -15.645 12.538 12.752 1.00 81.94 106 GLU A CA 1
ATOM 843 C C . GLU A 1 106 ? -14.338 13.256 13.092 1.00 81.94 106 GLU A C 1
ATOM 845 O O . GLU A 1 106 ? -13.777 14.016 12.300 1.00 81.94 106 GLU A O 1
ATOM 850 N N . THR A 1 107 ? -13.826 13.011 14.300 1.00 77.31 107 THR A N 1
ATOM 851 C CA . THR A 1 107 ? -12.483 13.470 14.663 1.00 77.31 107 THR A CA 1
ATOM 852 C C . THR A 1 107 ? -11.464 12.908 13.670 1.00 77.31 107 THR A C 1
ATOM 854 O O . THR A 1 107 ? -11.556 11.715 13.365 1.00 77.31 107 THR A O 1
ATOM 857 N N . PRO A 1 108 ? -10.470 13.699 13.219 1.00 75.44 108 PRO A N 1
ATOM 858 C CA . PRO A 1 108 ? -9.487 13.226 12.251 1.00 75.44 108 PRO A CA 1
ATOM 859 C C . PRO A 1 108 ? -8.825 11.947 12.766 1.00 75.44 108 PRO A C 1
ATOM 861 O O . PRO A 1 108 ? -8.174 11.973 13.818 1.00 75.44 108 PRO A O 1
ATOM 864 N N . LEU A 1 109 ? -9.001 10.819 12.066 1.00 80.12 109 LEU A N 1
ATOM 865 C CA . LEU A 1 109 ? -8.298 9.598 12.455 1.00 80.12 109 LEU A CA 1
ATOM 866 C C . LEU A 1 109 ? -6.817 9.852 12.252 1.00 80.12 109 LEU A C 1
ATOM 868 O O . LEU A 1 109 ? -6.386 10.370 11.220 1.00 80.12 109 LEU A O 1
ATOM 872 N N . ARG A 1 110 ? -6.020 9.437 13.228 1.00 88.69 110 ARG A N 1
ATOM 873 C CA . ARG A 1 110 ? -4.578 9.484 13.086 1.00 88.69 110 ARG A CA 1
ATOM 874 C C . ARG A 1 110 ? -4.152 8.437 12.064 1.00 88.69 110 ARG A C 1
ATOM 876 O O . ARG A 1 110 ? -4.418 7.246 12.216 1.00 88.69 110 ARG A O 1
ATOM 883 N N . PHE A 1 111 ? -3.438 8.875 11.043 1.00 93.44 111 PHE A N 1
ATOM 884 C CA . PHE A 1 111 ? -2.798 7.989 10.084 1.00 93.44 111 PHE A CA 1
ATOM 885 C C . PHE A 1 111 ? -1.351 8.410 9.855 1.00 93.44 111 PHE A C 1
ATOM 887 O O . PHE A 1 111 ? -0.913 9.486 10.266 1.00 93.44 111 PHE A O 1
ATOM 894 N N . PHE A 1 112 ? -0.574 7.522 9.248 1.00 92.88 112 PHE A N 1
ATOM 895 C CA . PHE A 1 112 ? 0.816 7.791 8.902 1.00 92.88 112 PHE A CA 1
ATOM 896 C C . PHE A 1 112 ? 1.174 7.164 7.550 1.00 92.88 112 PHE A C 1
ATOM 898 O O . PHE A 1 112 ? 0.587 6.144 7.175 1.00 92.88 112 PHE A O 1
ATOM 905 N N . PRO A 1 113 ? 2.156 7.728 6.822 1.00 93.94 113 PRO A N 1
ATOM 906 C CA . PRO A 1 113 ? 2.548 7.223 5.511 1.00 93.94 113 PRO A CA 1
ATOM 907 C C . PRO A 1 113 ? 2.977 5.753 5.539 1.00 93.94 113 PRO A C 1
ATOM 909 O O . PRO A 1 113 ? 3.784 5.336 6.376 1.00 93.94 113 PRO A O 1
ATOM 912 N N . ASN A 1 114 ? 2.491 4.973 4.575 1.00 92.56 114 ASN A N 1
ATOM 913 C CA . ASN A 1 114 ? 2.858 3.576 4.375 1.00 92.56 114 ASN A CA 1
ATOM 914 C C . ASN A 1 114 ? 3.828 3.428 3.198 1.00 92.56 114 ASN A C 1
ATOM 916 O O . ASN A 1 114 ? 3.510 2.885 2.138 1.00 92.56 114 ASN A O 1
ATOM 920 N N . ASN A 1 115 ? 5.062 3.881 3.413 1.00 87.19 115 ASN A N 1
ATOM 921 C CA . ASN A 1 115 ? 6.118 3.823 2.399 1.00 87.19 115 ASN A CA 1
ATOM 922 C C . ASN A 1 115 ? 6.449 2.390 1.954 1.00 87.19 115 ASN A C 1
ATOM 924 O O . ASN A 1 115 ? 6.941 2.191 0.847 1.00 87.19 115 ASN A O 1
ATOM 928 N N . VAL A 1 116 ? 6.169 1.384 2.790 1.00 85.19 116 VAL A N 1
ATOM 929 C CA . VAL A 1 116 ? 6.357 -0.027 2.424 1.00 85.19 116 VAL A CA 1
ATOM 930 C C . VAL A 1 116 ? 5.390 -0.414 1.309 1.00 85.19 116 VAL A C 1
ATOM 932 O O . VAL A 1 116 ? 5.837 -0.928 0.285 1.00 85.19 116 VAL A O 1
ATOM 935 N N . MET A 1 117 ? 4.097 -0.117 1.477 1.00 87.25 117 MET A N 1
ATOM 936 C CA . MET A 1 117 ? 3.084 -0.377 0.451 1.00 87.25 117 MET A CA 1
ATOM 937 C C . MET A 1 117 ? 3.335 0.460 -0.803 1.00 87.25 117 MET A C 1
ATOM 939 O O . MET A 1 117 ? 3.276 -0.070 -1.909 1.00 87.25 117 MET A O 1
ATOM 943 N N . ARG A 1 118 ? 3.698 1.740 -0.636 1.00 88.44 118 ARG A N 1
ATOM 944 C CA . ARG A 1 118 ? 4.060 2.616 -1.761 1.00 88.44 118 ARG A CA 1
ATOM 945 C C . ARG A 1 118 ? 5.164 1.968 -2.596 1.00 88.44 118 ARG A C 1
ATOM 947 O O . ARG A 1 118 ? 4.977 1.704 -3.778 1.00 88.44 118 ARG A O 1
ATOM 954 N N . ASN A 1 119 ? 6.285 1.623 -1.965 1.00 84.25 119 ASN A N 1
ATOM 955 C CA . ASN A 1 119 ? 7.417 1.003 -2.650 1.00 84.25 119 ASN A CA 1
ATOM 956 C C . ASN A 1 119 ? 7.042 -0.328 -3.310 1.00 84.25 119 ASN A C 1
ATOM 958 O O . ASN A 1 119 ? 7.478 -0.579 -4.427 1.00 84.25 119 ASN A O 1
ATOM 962 N N . LEU A 1 120 ? 6.214 -1.152 -2.659 1.00 83.88 120 LEU A N 1
ATOM 963 C CA . LEU A 1 120 ? 5.725 -2.407 -3.231 1.00 83.88 120 LEU A CA 1
ATOM 964 C C . LEU A 1 120 ? 4.946 -2.174 -4.533 1.00 83.88 120 LEU A C 1
ATOM 966 O O . LEU A 1 120 ? 5.260 -2.793 -5.549 1.00 83.88 120 LEU A O 1
ATOM 970 N N . VAL A 1 121 ? 3.981 -1.251 -4.528 1.00 87.44 121 VAL A N 1
ATOM 971 C CA . VAL A 1 121 ? 3.192 -0.902 -5.719 1.00 87.44 121 VAL A CA 1
ATOM 972 C C . VAL A 1 121 ? 4.096 -0.420 -6.852 1.00 87.44 121 VAL A C 1
ATOM 974 O O . VAL A 1 121 ? 3.966 -0.887 -7.983 1.00 87.44 121 VAL A O 1
ATOM 977 N N . PHE A 1 122 ? 5.033 0.489 -6.568 1.00 85.00 122 PHE A N 1
ATOM 978 C CA . PHE A 1 122 ? 5.928 1.029 -7.594 1.00 85.00 122 PHE A CA 1
ATOM 979 C C . PHE A 1 122 ? 6.914 -0.017 -8.131 1.00 85.00 122 PHE A C 1
ATOM 981 O O . PHE A 1 122 ? 7.160 -0.037 -9.338 1.00 85.00 122 PHE A O 1
ATOM 988 N N . SER A 1 123 ? 7.423 -0.922 -7.288 1.00 81.94 123 SER A N 1
ATOM 989 C CA . SER A 1 123 ? 8.242 -2.054 -7.737 1.00 81.94 123 SER A CA 1
ATOM 990 C C . SER A 1 123 ? 7.453 -2.967 -8.679 1.00 81.94 123 SER A C 1
ATOM 992 O O . SER A 1 123 ? 7.882 -3.173 -9.816 1.00 81.94 123 SER A O 1
ATOM 994 N N . LEU A 1 124 ? 6.246 -3.395 -8.290 1.00 82.06 124 LEU A N 1
ATOM 995 C CA . LEU A 1 124 ? 5.376 -4.227 -9.135 1.00 82.06 124 LEU A CA 1
ATOM 996 C C . LEU A 1 124 ? 4.977 -3.524 -10.444 1.00 82.06 124 LEU A C 1
ATOM 998 O O . LEU A 1 124 ? 4.895 -4.155 -11.501 1.00 82.06 124 LEU A O 1
ATOM 1002 N N . LYS A 1 125 ? 4.792 -2.197 -10.411 1.00 83.31 125 LYS A N 1
ATOM 1003 C CA . LYS A 1 125 ? 4.528 -1.382 -11.606 1.00 83.31 125 LYS A CA 1
ATOM 1004 C C . LYS A 1 125 ? 5.743 -1.263 -12.544 1.00 83.31 125 LYS A C 1
ATOM 1006 O O . LYS A 1 125 ? 5.600 -1.016 -13.740 1.00 83.31 125 LYS A O 1
ATOM 1011 N N . SER A 1 126 ? 6.958 -1.391 -12.020 1.00 78.88 126 SER A N 1
ATOM 1012 C CA . SER A 1 126 ? 8.174 -1.369 -12.842 1.00 78.88 126 SER A CA 1
ATOM 1013 C C . SER A 1 126 ? 8.470 -2.733 -13.477 1.00 78.88 126 SER A C 1
ATOM 1015 O O . SER A 1 126 ? 8.972 -2.795 -14.599 1.00 78.88 126 SER A O 1
ATOM 1017 N N . GLU A 1 127 ? 8.078 -3.813 -12.798 1.00 70.44 127 GLU A N 1
ATOM 1018 C CA . GLU A 1 127 ? 8.255 -5.214 -13.212 1.00 70.44 127 GLU A CA 1
ATOM 1019 C C . GLU A 1 127 ? 7.110 -5.750 -14.094 1.00 70.44 127 GLU A C 1
ATOM 1021 O O . GLU A 1 127 ? 7.204 -6.836 -14.672 1.00 70.44 127 GLU A O 1
ATOM 1026 N N . THR A 1 128 ? 6.046 -4.962 -14.277 1.00 66.44 128 THR A N 1
ATOM 1027 C CA . THR A 1 128 ? 4.828 -5.321 -15.027 1.00 66.44 128 THR A CA 1
ATOM 1028 C C . THR A 1 128 ? 4.995 -5.757 -16.493 1.00 66.44 128 THR A C 1
ATOM 1030 O O . THR A 1 128 ? 4.052 -6.368 -16.999 1.00 66.44 128 THR A O 1
ATOM 1033 N N . PRO A 1 129 ? 6.108 -5.515 -17.229 1.00 61.22 129 PRO A N 1
ATOM 1034 C CA . PRO A 1 129 ? 6.234 -6.017 -18.599 1.00 61.22 129 PRO A CA 1
ATOM 1035 C C . PRO A 1 129 ? 6.207 -7.548 -18.723 1.00 61.22 129 PRO A C 1
ATOM 1037 O O . PRO A 1 129 ? 5.874 -8.047 -19.796 1.00 61.22 129 PRO A O 1
ATOM 1040 N N . ASN A 1 130 ? 6.536 -8.283 -17.654 1.00 73.56 130 ASN A N 1
ATOM 1041 C CA . ASN A 1 130 ? 6.779 -9.727 -17.731 1.00 73.56 130 ASN A CA 1
ATOM 1042 C C . ASN A 1 130 ? 5.597 -10.599 -17.267 1.00 73.56 130 ASN A C 1
ATOM 1044 O O . ASN A 1 130 ? 5.528 -11.763 -17.653 1.00 73.56 130 ASN A O 1
ATOM 1048 N N . ASP A 1 131 ? 4.647 -10.061 -16.492 1.00 82.81 131 ASP A N 1
ATOM 1049 C CA . ASP A 1 131 ? 3.495 -10.815 -15.973 1.00 82.81 131 ASP A CA 1
ATOM 1050 C C . ASP A 1 131 ? 2.160 -10.251 -16.497 1.00 82.81 131 ASP A C 1
ATOM 1052 O O . ASP A 1 131 ? 1.729 -9.149 -16.146 1.00 82.81 131 ASP A O 1
ATOM 1056 N N . SER A 1 132 ? 1.465 -11.040 -17.327 1.00 85.62 132 SER A N 1
ATOM 1057 C CA . SER A 1 132 ? 0.188 -10.647 -17.945 1.00 85.62 132 SER A CA 1
ATOM 1058 C C . SER A 1 132 ? -0.970 -10.470 -16.953 1.00 85.62 132 SER A C 1
ATOM 1060 O O . SER A 1 132 ? -1.929 -9.753 -17.259 1.00 85.62 132 SER A O 1
ATOM 1062 N N . ARG A 1 133 ? -0.923 -11.131 -15.790 1.00 86.38 133 ARG A N 1
ATOM 1063 C CA . ARG A 1 133 ? -1.927 -11.008 -14.728 1.00 86.38 133 ARG A CA 1
ATOM 1064 C C . ARG A 1 133 ? -1.715 -9.705 -13.974 1.00 86.38 133 ARG A C 1
ATOM 1066 O O . ARG A 1 133 ? -2.667 -8.941 -13.834 1.00 86.38 133 ARG A O 1
ATOM 1073 N N . VAL A 1 134 ? -0.481 -9.430 -13.545 1.00 84.81 134 VAL A N 1
ATOM 1074 C CA . VAL A 1 134 ? -0.137 -8.172 -12.859 1.00 84.81 134 VAL A CA 1
ATOM 1075 C C . VAL A 1 134 ? -0.410 -6.989 -13.786 1.00 84.81 134 VAL A C 1
ATOM 1077 O O . VAL A 1 134 ? -1.036 -6.016 -13.379 1.00 84.81 134 VAL A O 1
ATOM 1080 N N . ARG A 1 135 ? -0.055 -7.103 -15.070 1.00 87.12 135 ARG A N 1
ATOM 1081 C CA . ARG A 1 13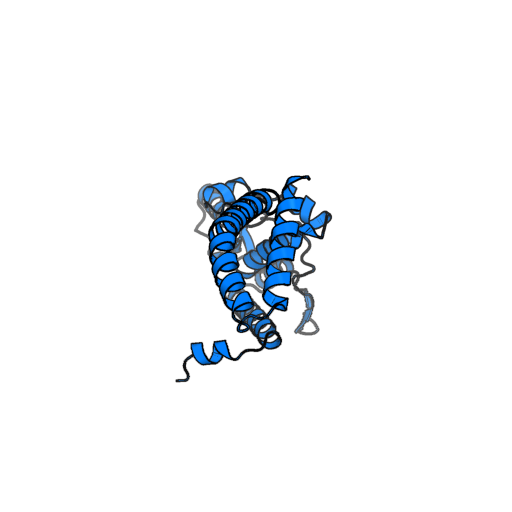5 ? -0.352 -6.073 -16.071 1.00 87.12 135 ARG A CA 1
ATOM 1082 C C . ARG A 1 135 ? -1.839 -5.762 -16.180 1.00 87.12 135 ARG A C 1
ATOM 1084 O O . ARG A 1 135 ? -2.215 -4.604 -16.025 1.00 87.12 135 ARG A O 1
ATOM 1091 N N . ARG A 1 136 ? -2.678 -6.778 -16.403 1.00 89.56 136 ARG A N 1
ATOM 1092 C CA . ARG A 1 136 ? -4.134 -6.590 -16.491 1.00 89.56 136 ARG A CA 1
ATOM 1093 C C . ARG A 1 136 ? -4.697 -5.982 -15.215 1.00 89.56 136 ARG A C 1
ATOM 1095 O O . ARG A 1 136 ? -5.540 -5.097 -15.286 1.00 89.56 136 ARG A O 1
ATOM 1102 N N . PHE A 1 137 ? -4.213 -6.421 -14.058 1.00 90.62 137 PHE A N 1
ATOM 1103 C CA . PHE A 1 137 ? -4.633 -5.871 -12.777 1.00 90.62 137 PHE A CA 1
ATOM 1104 C C . PHE A 1 137 ? -4.343 -4.365 -12.675 1.00 90.62 137 PHE A C 1
ATOM 1106 O O . PHE A 1 137 ? -5.245 -3.585 -12.366 1.00 90.62 137 PHE A O 1
ATOM 1113 N N . PHE A 1 138 ? -3.125 -3.934 -13.016 1.00 91.56 138 PHE A N 1
ATOM 1114 C CA . PHE A 1 138 ? -2.781 -2.512 -13.048 1.00 91.56 138 PHE A CA 1
ATOM 1115 C C . PHE A 1 138 ? -3.608 -1.741 -14.081 1.00 91.56 138 PHE A C 1
ATOM 1117 O O . PHE A 1 138 ? -4.109 -0.674 -13.761 1.00 91.56 138 PHE A O 1
ATOM 1124 N N . GLU A 1 139 ? -3.829 -2.280 -15.280 1.00 89.62 139 GLU A N 1
ATOM 1125 C CA . GLU A 1 139 ? -4.668 -1.627 -16.298 1.00 89.62 139 GLU A CA 1
ATOM 1126 C C . GLU A 1 139 ? -6.104 -1.351 -15.804 1.00 89.62 139 GLU A C 1
ATOM 1128 O O . GLU A 1 139 ? -6.668 -0.311 -16.132 1.00 89.62 139 GLU A O 1
ATOM 1133 N N . HIS A 1 140 ? -6.689 -2.233 -14.985 1.00 92.94 140 HIS A N 1
ATOM 1134 C CA . HIS A 1 140 ? -8.070 -2.076 -14.499 1.00 92.94 140 HIS A CA 1
ATOM 1135 C C . HIS A 1 140 ? -8.184 -1.198 -13.245 1.00 92.94 140 HIS A C 1
ATOM 1137 O O . HIS A 1 140 ? -9.157 -0.454 -13.071 1.00 92.94 140 HIS A O 1
ATOM 1143 N N . HIS A 1 141 ? -7.204 -1.294 -12.346 1.00 94.81 141 HIS A N 1
ATOM 1144 C CA . HIS A 1 141 ? -7.302 -0.710 -11.010 1.00 94.81 141 HIS A CA 1
ATOM 1145 C C . HIS A 1 141 ? -6.396 0.500 -10.789 1.00 94.81 141 HIS A C 1
ATOM 1147 O O . HIS A 1 141 ? -6.455 1.098 -9.717 1.00 94.81 141 HIS A O 1
ATOM 1153 N N . TRP A 1 142 ? -5.575 0.904 -11.760 1.00 93.25 142 TRP A N 1
ATOM 1154 C CA . TRP A 1 142 ? -4.713 2.071 -11.594 1.00 93.25 142 TRP A CA 1
ATOM 1155 C C . TRP A 1 142 ? -5.516 3.361 -11.377 1.00 93.25 142 TRP A C 1
ATOM 1157 O O . TRP A 1 142 ? -6.471 3.657 -12.101 1.00 93.25 142 TRP A O 1
ATOM 1167 N N . ASN A 1 143 ? -5.119 4.148 -10.375 1.00 92.12 143 ASN A N 1
ATOM 1168 C CA . ASN A 1 143 ? -5.764 5.414 -10.045 1.00 92.12 143 ASN A CA 1
ATOM 1169 C C . ASN A 1 143 ? -5.253 6.544 -10.959 1.00 92.12 143 ASN A C 1
ATOM 1171 O O . ASN A 1 143 ? -4.406 7.349 -10.576 1.00 92.12 143 ASN A O 1
ATOM 1175 N N . HIS A 1 144 ? -5.726 6.563 -12.207 1.00 87.88 144 HIS A N 1
ATOM 1176 C CA . HIS A 1 144 ? -5.306 7.550 -13.208 1.00 87.88 144 HIS A CA 1
ATOM 1177 C C . HIS A 1 144 ? -5.609 8.996 -12.799 1.00 87.88 144 HIS A C 1
ATOM 1179 O O . HIS A 1 144 ? -4.811 9.883 -13.092 1.00 87.88 144 HIS A O 1
ATOM 1185 N N . GLU A 1 145 ? -6.734 9.221 -12.123 1.00 88.12 145 GLU A N 1
ATOM 1186 C CA . GLU A 1 145 ? -7.175 10.551 -11.708 1.00 88.12 145 GLU A CA 1
ATOM 1187 C C . GLU A 1 145 ? -6.234 11.150 -10.662 1.00 88.12 145 GLU A C 1
ATOM 1189 O O . GLU A 1 145 ? -5.672 12.220 -10.887 1.00 88.12 145 GLU A O 1
ATOM 1194 N N . LEU A 1 146 ? -5.982 10.424 -9.569 1.00 87.94 146 LEU A N 1
ATOM 1195 C CA . LEU A 1 146 ? -5.098 10.898 -8.503 1.00 87.94 146 LEU A CA 1
ATOM 1196 C C . LEU A 1 146 ? -3.667 11.116 -9.009 1.00 87.94 146 LEU A C 1
ATOM 1198 O O . LEU A 1 146 ? -3.008 12.089 -8.667 1.00 87.94 146 LEU A O 1
ATOM 1202 N N . ILE A 1 147 ? -3.196 10.242 -9.895 1.00 86.62 147 ILE A N 1
ATOM 1203 C CA . ILE A 1 147 ? -1.879 10.377 -10.520 1.00 86.62 147 ILE A CA 1
ATOM 1204 C C . ILE A 1 147 ? -1.766 11.652 -11.360 1.00 86.62 147 ILE A C 1
ATOM 1206 O O . ILE A 1 147 ? -0.739 12.332 -11.298 1.00 86.62 147 ILE A O 1
ATOM 1210 N N . ALA A 1 148 ? -2.810 11.981 -12.123 1.00 85.88 148 ALA A N 1
ATOM 1211 C CA . ALA A 1 148 ? -2.860 13.213 -12.899 1.00 85.88 148 ALA A CA 1
ATOM 1212 C C . ALA A 1 148 ? -2.899 14.448 -11.988 1.00 85.88 148 ALA A C 1
ATOM 1214 O O . ALA A 1 148 ? -2.159 15.400 -12.231 1.00 85.88 148 ALA A O 1
ATOM 1215 N N . GLN A 1 149 ? -3.699 14.410 -10.917 1.00 86.25 149 GLN A N 1
ATOM 1216 C CA . GLN A 1 149 ? -3.786 15.490 -9.927 1.00 86.25 149 GLN A CA 1
ATOM 1217 C C . GLN A 1 149 ? -2.439 15.760 -9.244 1.00 86.25 149 GLN A C 1
ATOM 1219 O O . GLN A 1 149 ? -2.047 16.912 -9.085 1.00 86.25 149 GLN A O 1
ATOM 1224 N N . LEU A 1 150 ? -1.697 14.704 -8.902 1.00 83.12 150 LEU A N 1
ATOM 1225 C CA . LEU A 1 150 ? -0.384 14.810 -8.262 1.00 83.12 150 LEU A CA 1
ATOM 1226 C C . LEU A 1 150 ? 0.746 15.185 -9.235 1.00 83.12 150 LEU A C 1
ATOM 1228 O O . LEU A 1 150 ? 1.901 15.287 -8.824 1.00 83.12 150 LEU A O 1
ATOM 1232 N N . GLY A 1 151 ? 0.458 15.341 -10.533 1.00 82.69 151 GLY A N 1
ATOM 1233 C CA . GLY A 1 151 ? 1.478 15.611 -11.550 1.00 82.69 151 GLY A CA 1
ATOM 1234 C C . GLY A 1 151 ? 2.517 14.491 -11.678 1.00 82.69 151 GLY A C 1
ATOM 1235 O O . GLY A 1 151 ? 3.598 14.696 -12.234 1.00 82.69 151 GLY A O 1
ATOM 1236 N N . LEU A 1 152 ? 2.205 13.295 -11.173 1.00 75.44 152 LEU A N 1
ATOM 1237 C CA . LEU A 1 152 ? 3.048 12.115 -11.278 1.00 75.44 152 LEU A CA 1
ATOM 1238 C C . LEU A 1 152 ? 2.846 11.533 -12.677 1.00 75.44 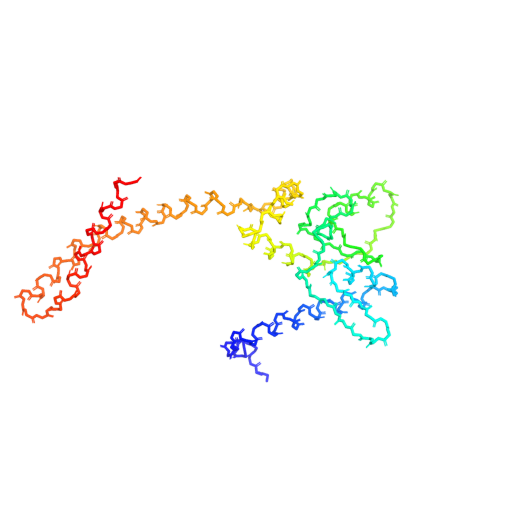152 LEU A C 1
ATOM 1240 O O . LEU A 1 152 ? 2.237 10.486 -12.818 1.00 75.44 152 LEU A O 1
ATOM 1244 N N . ASP A 1 153 ? 3.282 12.211 -13.741 1.00 56.66 153 ASP A N 1
ATOM 1245 C CA . ASP A 1 153 ? 3.106 11.722 -15.116 1.00 56.66 153 ASP A CA 1
ATOM 1246 C C . ASP A 1 153 ? 3.902 10.418 -15.342 1.00 56.66 153 ASP A C 1
ATOM 1248 O O . ASP A 1 153 ? 5.038 10.398 -15.817 1.00 56.66 153 ASP A O 1
ATOM 1252 N N . ILE A 1 154 ? 3.287 9.297 -14.962 1.00 56.09 154 ILE A N 1
ATOM 1253 C CA . ILE A 1 154 ? 3.719 7.934 -15.251 1.00 56.09 154 ILE A CA 1
ATOM 1254 C C . ILE A 1 154 ? 2.922 7.454 -16.457 1.00 56.09 154 ILE A C 1
ATOM 1256 O O . ILE A 1 154 ? 2.150 6.494 -16.386 1.00 56.09 154 ILE A O 1
ATOM 1260 N N . ASN A 1 155 ? 3.107 8.122 -17.595 1.00 50.78 155 ASN A N 1
ATOM 1261 C CA . ASN A 1 155 ? 2.863 7.477 -18.876 1.00 50.78 155 ASN A CA 1
ATOM 1262 C C . ASN A 1 155 ? 3.455 6.051 -18.830 1.00 50.78 155 ASN A C 1
ATOM 1264 O O . ASN A 1 155 ? 4.606 5.883 -18.405 1.00 50.78 155 ASN A O 1
ATOM 1268 N N . PRO A 1 156 ? 2.701 5.006 -19.221 1.00 44.44 156 PRO A N 1
ATOM 1269 C CA . PRO A 1 156 ? 3.202 3.642 -19.172 1.00 44.44 156 PRO A CA 1
ATOM 1270 C C . PRO A 1 156 ? 4.499 3.557 -19.995 1.00 44.44 156 PRO A C 1
ATOM 1272 O O . PRO A 1 156 ? 4.565 4.128 -21.092 1.00 44.44 156 PRO A O 1
ATOM 1275 N N . PRO A 1 157 ? 5.537 2.845 -19.513 1.00 43.81 157 PRO A N 1
ATOM 1276 C CA . PRO A 1 157 ? 6.856 2.781 -20.153 1.00 43.81 157 PRO A CA 1
ATOM 1277 C C . PRO A 1 157 ? 6.865 2.260 -21.607 1.00 43.81 157 PRO A C 1
ATOM 1279 O O . PRO A 1 157 ? 7.924 2.243 -22.231 1.00 43.81 157 PRO A O 1
ATOM 1282 N N . GLY A 1 158 ? 5.715 1.891 -22.183 1.00 38.94 158 GLY A N 1
ATOM 1283 C CA . GLY A 1 158 ? 5.579 1.481 -23.580 1.00 38.94 158 GLY A CA 1
ATOM 1284 C C . GLY A 1 158 ? 5.625 2.615 -24.614 1.00 38.94 158 GLY A C 1
ATOM 1285 O O . GLY A 1 158 ? 6.214 2.426 -25.673 1.00 38.94 158 GLY A O 1
ATOM 1286 N N . LEU A 1 159 ? 5.064 3.803 -24.342 1.00 40.62 159 LEU A N 1
ATOM 1287 C CA . LEU A 1 159 ? 4.878 4.832 -25.391 1.00 40.62 159 LEU A CA 1
ATOM 1288 C C . LEU A 1 159 ? 5.909 5.973 -25.347 1.00 40.62 159 LEU A C 1
ATOM 1290 O O . LEU A 1 159 ? 6.369 6.441 -26.392 1.00 40.62 159 LEU A O 1
ATOM 1294 N N . ALA A 1 160 ? 6.341 6.399 -24.157 1.00 42.44 160 ALA A N 1
ATOM 1295 C CA . ALA A 1 160 ? 7.294 7.506 -24.018 1.00 42.44 160 ALA A CA 1
ATOM 1296 C C . ALA A 1 160 ? 8.760 7.086 -24.255 1.00 42.44 160 ALA A C 1
ATOM 1298 O O . ALA A 1 160 ? 9.546 7.869 -24.799 1.00 42.44 160 ALA A O 1
ATOM 1299 N N . ARG A 1 161 ? 9.128 5.840 -23.909 1.00 45.50 161 ARG A N 1
ATOM 1300 C CA . ARG A 1 161 ? 10.483 5.301 -24.129 1.00 45.50 161 ARG A CA 1
ATOM 1301 C C . ARG A 1 161 ? 10.794 5.188 -25.626 1.00 45.50 161 ARG A C 1
ATOM 1303 O O . ARG A 1 161 ? 11.862 5.609 -26.052 1.00 45.50 161 ARG A O 1
ATOM 1310 N N . TRP A 1 162 ? 9.821 4.768 -26.437 1.00 42.09 162 TRP A N 1
ATOM 1311 C CA . TRP A 1 162 ? 9.969 4.688 -27.895 1.00 42.09 162 TRP A CA 1
ATOM 1312 C C . TRP A 1 162 ? 10.230 6.049 -28.555 1.00 42.09 162 TRP A C 1
ATOM 1314 O O . TRP A 1 162 ? 11.090 6.160 -29.428 1.00 42.09 162 TRP A O 1
ATOM 1324 N N . ARG A 1 163 ? 9.548 7.117 -28.117 1.00 44.97 163 ARG A N 1
ATOM 1325 C CA . ARG A 1 163 ? 9.741 8.461 -28.692 1.00 44.97 163 ARG A CA 1
ATOM 1326 C C . ARG A 1 163 ? 11.056 9.117 -28.263 1.00 44.97 163 ARG A C 1
ATOM 1328 O O . ARG A 1 163 ? 11.725 9.707 -29.110 1.00 44.97 163 ARG A O 1
ATOM 1335 N N . ARG A 1 164 ? 11.462 8.988 -26.993 1.00 45.81 164 ARG A N 1
ATOM 1336 C CA . ARG A 1 164 ? 12.731 9.568 -26.510 1.00 45.81 164 ARG A CA 1
ATOM 1337 C C . ARG A 1 164 ? 13.949 8.806 -27.023 1.00 45.81 164 ARG A C 1
ATOM 1339 O O . ARG A 1 164 ? 14.902 9.455 -27.432 1.00 45.81 164 ARG A O 1
ATOM 1346 N N . SER A 1 165 ? 13.900 7.475 -27.112 1.00 51.09 165 SER A N 1
ATOM 1347 C CA . SER A 1 165 ? 14.978 6.695 -27.735 1.00 51.09 165 SER A CA 1
ATOM 1348 C C . SER A 1 165 ? 15.165 7.077 -29.201 1.00 51.09 165 SER A C 1
ATOM 1350 O O . SER A 1 165 ? 16.297 7.288 -29.612 1.00 51.09 165 SER A O 1
ATOM 1352 N N . ARG A 1 166 ? 14.086 7.291 -29.972 1.00 54.12 166 ARG A N 1
ATOM 1353 C CA . ARG A 1 166 ? 14.197 7.764 -31.364 1.00 54.12 166 ARG A CA 1
ATOM 1354 C C . ARG A 1 166 ? 14.790 9.171 -31.464 1.00 54.12 166 ARG A C 1
ATOM 1356 O O . ARG A 1 166 ? 15.559 9.429 -32.382 1.00 54.12 166 ARG A O 1
ATOM 1363 N N . LEU A 1 167 ? 14.454 10.076 -30.541 1.00 55.84 167 LEU A N 1
ATOM 1364 C CA . LEU A 1 167 ? 14.997 11.439 -30.537 1.00 55.84 167 LEU A CA 1
ATOM 1365 C C . LEU A 1 167 ? 16.476 11.463 -30.121 1.00 55.84 167 LEU A C 1
ATOM 1367 O O . LEU A 1 167 ? 17.282 12.118 -30.769 1.00 55.84 167 LEU A O 1
ATOM 1371 N N . VAL A 1 168 ? 16.843 10.700 -29.088 1.00 62.75 168 VAL A N 1
ATOM 1372 C CA . VAL A 1 168 ? 18.228 10.555 -28.617 1.00 62.75 168 VAL A CA 1
ATOM 1373 C C . VAL A 1 168 ? 19.085 9.851 -29.670 1.00 62.75 168 VAL A C 1
ATOM 1375 O O . VAL A 1 168 ? 20.173 10.328 -29.963 1.00 62.75 168 VAL A O 1
ATOM 1378 N N . LEU A 1 169 ? 18.581 8.801 -30.329 1.00 60.16 169 LEU A N 1
ATOM 1379 C CA . LEU A 1 169 ? 19.252 8.168 -31.473 1.00 60.16 169 LEU A CA 1
ATOM 1380 C C . LEU A 1 169 ? 19.411 9.135 -32.650 1.00 60.16 169 LEU A C 1
ATOM 1382 O O . LEU A 1 169 ? 20.473 9.159 -33.259 1.00 60.16 169 LEU A O 1
ATOM 1386 N N . LYS A 1 170 ? 18.410 9.978 -32.944 1.00 65.88 170 LYS A N 1
ATOM 1387 C CA . LYS A 1 170 ? 18.525 11.025 -33.975 1.00 65.88 170 LYS A CA 1
ATOM 1388 C C . LYS A 1 170 ? 19.561 12.094 -33.615 1.00 65.88 170 LYS A C 1
ATOM 1390 O O . LYS A 1 170 ? 20.305 12.515 -34.493 1.00 65.88 170 LYS A O 1
ATOM 1395 N N . LEU A 1 171 ? 19.646 12.502 -32.348 1.00 67.25 171 LEU A N 1
ATOM 1396 C CA . LEU A 1 171 ? 20.626 13.485 -31.873 1.00 67.25 171 LEU A CA 1
ATOM 1397 C C . LEU A 1 171 ? 22.048 12.911 -31.843 1.00 67.25 171 LEU A C 1
ATOM 1399 O O . LEU A 1 171 ? 22.967 13.552 -32.343 1.00 67.25 171 LEU A O 1
ATOM 1403 N N . ILE A 1 172 ? 22.225 11.687 -31.339 1.00 67.06 172 ILE A N 1
ATOM 1404 C CA . ILE A 1 172 ? 23.510 10.972 -31.357 1.00 67.06 172 ILE A CA 1
ATOM 1405 C C . ILE A 1 172 ? 23.956 10.736 -32.803 1.00 67.06 172 ILE A C 1
ATOM 1407 O O . ILE A 1 172 ? 25.105 11.003 -33.134 1.00 67.06 172 ILE A O 1
ATOM 1411 N N . LYS A 1 173 ? 23.048 10.322 -33.696 1.00 68.00 173 LYS A N 1
ATOM 1412 C CA . LYS A 1 173 ? 23.327 10.180 -35.132 1.00 68.00 173 LYS A CA 1
ATOM 1413 C C . LYS A 1 173 ? 23.728 11.510 -35.767 1.00 68.00 173 LYS A C 1
ATOM 1415 O O . LYS A 1 173 ? 24.723 11.552 -36.480 1.00 68.00 173 LYS A O 1
ATOM 1420 N N . GLY A 1 174 ? 22.995 12.590 -35.491 1.00 72.38 174 GLY A N 1
ATOM 1421 C CA . GLY A 1 174 ? 23.327 13.928 -35.983 1.00 72.38 174 GLY A CA 1
ATOM 1422 C C . GLY A 1 174 ? 24.710 14.386 -35.520 1.00 72.38 174 GLY A C 1
ATOM 1423 O O . GLY A 1 174 ? 25.494 14.876 -36.324 1.00 72.38 174 GLY A O 1
ATOM 1424 N N . PHE A 1 175 ? 25.045 14.145 -34.252 1.00 68.88 175 PHE A N 1
ATOM 1425 C CA . PHE A 1 175 ? 26.349 14.472 -33.675 1.00 68.88 175 PHE A CA 1
ATOM 1426 C C . PHE A 1 175 ? 27.485 13.629 -34.278 1.00 68.88 175 PHE A C 1
ATOM 1428 O O . PHE A 1 175 ? 28.525 14.169 -34.649 1.00 68.88 175 PHE A O 1
ATOM 1435 N N . ILE A 1 176 ? 27.271 12.319 -34.452 1.00 66.81 176 ILE A N 1
ATOM 1436 C CA . ILE A 1 176 ? 28.240 11.413 -35.086 1.00 66.81 176 ILE A CA 1
ATOM 1437 C C . ILE A 1 176 ? 28.466 11.804 -36.551 1.00 66.81 176 ILE A C 1
ATOM 1439 O O . ILE A 1 176 ? 29.613 11.891 -36.971 1.00 66.81 176 ILE A O 1
ATOM 1443 N N . LEU A 1 177 ? 27.414 12.105 -37.317 1.00 69.25 177 LEU A N 1
ATOM 1444 C CA . LEU A 1 177 ? 27.542 12.522 -38.719 1.00 69.25 177 LEU A CA 1
ATOM 1445 C C . LEU A 1 177 ? 28.218 13.892 -38.879 1.00 69.25 177 LEU A C 1
ATOM 1447 O O . LEU A 1 177 ? 28.884 14.113 -39.887 1.00 69.25 177 LEU A O 1
ATOM 1451 N N . LEU A 1 178 ? 28.093 14.793 -37.897 1.00 72.25 178 LEU A N 1
ATOM 1452 C CA . LEU A 1 178 ? 28.770 16.094 -37.926 1.00 72.25 178 LEU A CA 1
ATOM 1453 C C . LEU A 1 178 ? 30.274 15.987 -37.637 1.00 72.25 178 LEU A C 1
ATOM 1455 O O . LEU A 1 178 ? 31.067 16.744 -38.191 1.00 72.25 178 LEU A O 1
ATOM 1459 N N . ILE A 1 179 ? 30.664 15.078 -36.740 1.00 68.00 179 ILE A N 1
ATOM 1460 C CA . ILE A 1 179 ? 32.036 14.988 -36.216 1.00 68.00 179 ILE A CA 1
ATOM 1461 C C . ILE A 1 179 ? 32.864 13.935 -36.960 1.00 68.00 179 ILE A C 1
ATOM 1463 O O . ILE A 1 179 ? 34.083 14.079 -37.084 1.00 68.00 179 ILE A O 1
ATOM 1467 N N . ALA A 1 180 ? 32.223 12.886 -37.485 1.00 65.50 180 ALA A N 1
ATOM 1468 C CA . ALA A 1 180 ? 32.900 11.796 -38.180 1.00 65.50 180 ALA A CA 1
ATOM 1469 C C . ALA A 1 180 ? 33.768 12.260 -39.364 1.00 65.50 180 ALA A C 1
ATOM 1471 O O . ALA A 1 180 ? 34.899 11.787 -39.430 1.00 65.50 180 ALA A O 1
ATOM 1472 N N . PRO A 1 181 ? 33.353 13.197 -40.244 1.00 69.19 181 PRO A N 1
ATOM 1473 C CA . PRO A 1 181 ? 34.181 13.618 -41.379 1.00 69.19 181 PRO A CA 1
ATOM 1474 C C . PRO A 1 181 ? 35.473 14.319 -40.940 1.00 69.19 181 PRO A C 1
ATOM 1476 O O . PRO A 1 181 ? 36.553 14.053 -41.465 1.00 69.19 181 PRO A O 1
ATOM 1479 N N . THR A 1 182 ? 35.388 15.178 -39.924 1.00 71.44 182 THR A N 1
ATOM 1480 C CA . THR A 1 182 ? 36.523 15.944 -39.390 1.00 71.44 182 THR A CA 1
ATOM 1481 C C . THR A 1 182 ? 37.497 15.055 -38.623 1.00 71.44 182 THR A C 1
ATOM 1483 O O . THR A 1 182 ? 38.712 15.232 -38.730 1.00 71.44 182 THR A O 1
ATOM 1486 N N . VAL A 1 183 ? 36.985 14.077 -37.869 1.00 67.62 183 VAL A N 1
ATOM 1487 C CA . VAL A 1 183 ? 37.811 13.101 -37.142 1.00 67.62 183 VAL A CA 1
ATOM 1488 C C . VAL A 1 183 ? 38.417 12.061 -38.091 1.00 67.62 183 VAL A C 1
ATOM 1490 O O . VAL A 1 183 ? 39.581 11.699 -37.908 1.00 67.62 183 VAL A O 1
ATOM 1493 N N . MET A 1 184 ? 37.693 11.625 -39.131 1.00 64.50 184 MET A N 1
ATOM 1494 C CA . MET A 1 184 ? 38.238 10.740 -40.168 1.00 64.50 184 MET A CA 1
ATOM 1495 C C . MET A 1 184 ? 39.351 11.421 -40.958 1.00 64.50 184 MET A C 1
ATOM 1497 O O . MET A 1 184 ? 40.415 10.824 -41.078 1.00 64.50 184 MET A O 1
ATOM 1501 N N . ASN A 1 185 ? 39.171 12.663 -41.419 1.00 68.62 185 ASN A N 1
ATOM 1502 C CA . ASN A 1 185 ? 40.207 13.356 -42.196 1.00 68.62 185 ASN A CA 1
ATOM 1503 C C . ASN A 1 185 ? 41.519 13.493 -41.412 1.00 68.62 185 ASN A C 1
ATOM 1505 O O . ASN A 1 185 ? 42.575 13.121 -41.915 1.00 68.62 185 ASN A O 1
ATOM 1509 N N . ARG A 1 186 ? 41.457 13.900 -40.136 1.00 69.00 186 ARG A N 1
ATOM 1510 C CA . ARG A 1 186 ? 42.663 14.011 -39.293 1.00 69.00 186 ARG A CA 1
ATOM 1511 C C . ARG A 1 186 ? 43.354 12.668 -39.054 1.00 69.00 186 ARG A C 1
ATOM 1513 O O . ARG A 1 186 ? 44.577 12.616 -38.964 1.00 69.00 186 ARG A O 1
ATOM 1520 N N . ARG A 1 187 ? 42.592 11.576 -38.936 1.00 64.19 187 ARG A N 1
ATOM 1521 C CA . ARG A 1 187 ? 43.150 10.233 -38.706 1.00 64.19 187 ARG A CA 1
ATOM 1522 C C . ARG A 1 187 ? 43.675 9.577 -39.979 1.00 64.19 187 ARG A C 1
ATOM 1524 O O . ARG A 1 187 ? 44.670 8.867 -39.900 1.00 64.19 187 ARG A O 1
ATOM 1531 N N . VAL A 1 188 ? 43.074 9.847 -41.137 1.00 66.44 188 VAL A N 1
ATOM 1532 C CA . VAL A 1 188 ? 43.600 9.427 -42.445 1.00 66.44 188 VAL A CA 1
ATOM 1533 C C . VAL A 1 188 ? 44.915 10.150 -42.743 1.00 66.44 188 VAL A C 1
ATOM 1535 O O . VAL A 1 188 ? 45.879 9.509 -43.147 1.00 66.44 188 VAL A O 1
ATOM 1538 N N . GLU A 1 189 ? 45.009 11.448 -42.446 1.00 72.69 189 GLU A N 1
ATOM 1539 C CA . GLU A 1 189 ? 46.261 12.211 -42.561 1.00 72.69 189 GLU A CA 1
ATOM 1540 C C . GLU A 1 189 ? 47.353 11.740 -41.585 1.00 72.69 189 GLU A C 1
ATOM 1542 O O . GLU A 1 189 ? 48.540 11.835 -41.898 1.00 72.69 189 GLU A O 1
ATOM 1547 N N . ALA A 1 190 ? 46.985 11.249 -40.396 1.00 68.06 190 ALA A N 1
ATOM 1548 C CA . ALA A 1 190 ? 47.926 10.657 -39.440 1.00 68.06 190 ALA A CA 1
ATOM 1549 C C . ALA A 1 190 ? 48.376 9.247 -39.870 1.00 68.06 190 ALA A C 1
ATOM 1551 O O . ALA A 1 190 ? 49.559 8.921 -39.802 1.00 68.06 190 ALA A O 1
ATOM 1552 N N . ALA A 1 191 ? 47.459 8.424 -40.390 1.00 64.69 191 ALA A N 1
ATOM 1553 C CA . ALA A 1 191 ? 47.774 7.099 -40.927 1.00 64.69 191 ALA A CA 1
ATOM 1554 C C . ALA A 1 191 ? 48.642 7.175 -42.196 1.00 64.69 191 ALA A C 1
ATOM 1556 O O . ALA A 1 191 ? 49.582 6.397 -42.336 1.00 64.69 191 ALA A O 1
ATOM 1557 N N . ALA A 1 192 ? 48.406 8.159 -43.072 1.00 69.38 192 ALA A N 1
ATOM 1558 C CA . ALA A 1 192 ? 49.243 8.428 -44.246 1.00 69.38 192 ALA A CA 1
ATOM 1559 C C . ALA A 1 192 ? 50.675 8.866 -43.880 1.00 69.38 192 ALA A C 1
ATOM 1561 O O . ALA A 1 192 ? 51.593 8.697 -44.679 1.00 69.38 192 ALA A O 1
ATOM 1562 N N . ARG A 1 193 ? 50.874 9.390 -42.663 1.00 77.88 193 ARG A N 1
ATOM 1563 C CA . ARG A 1 193 ? 52.187 9.715 -42.084 1.00 77.88 193 ARG A CA 1
ATOM 1564 C C . ARG A 1 193 ? 52.829 8.550 -41.318 1.00 77.88 193 ARG A C 1
ATOM 1566 O O . ARG A 1 193 ? 53.922 8.711 -40.791 1.00 77.88 193 ARG A O 1
ATOM 1573 N N . GLY A 1 194 ? 52.183 7.381 -41.272 1.00 74.62 194 GLY A N 1
ATOM 1574 C CA . GLY A 1 194 ? 52.680 6.196 -40.566 1.00 74.62 194 GLY A CA 1
ATOM 1575 C C . GLY A 1 194 ? 52.438 6.203 -39.052 1.00 74.62 194 GLY A C 1
ATOM 1576 O O . GLY A 1 194 ? 52.926 5.319 -38.359 1.00 74.62 194 GLY A O 1
ATOM 1577 N N . GLU A 1 195 ? 51.670 7.164 -38.534 1.00 73.50 195 GLU A N 1
ATOM 1578 C CA . GLU A 1 195 ? 51.445 7.368 -37.092 1.00 73.50 195 GLU A CA 1
ATOM 1579 C C . GLU A 1 195 ? 50.064 6.867 -36.619 1.00 73.50 195 GLU A C 1
ATOM 1581 O O . GLU A 1 195 ? 49.685 7.045 -35.462 1.00 73.50 195 GLU A O 1
ATOM 1586 N N . GLY A 1 196 ? 49.271 6.266 -37.513 1.00 66.69 196 GLY A N 1
ATOM 1587 C CA . GLY A 1 196 ? 47.875 5.908 -37.255 1.00 66.69 196 GLY A CA 1
ATOM 1588 C C . GLY A 1 196 ? 47.624 4.411 -37.059 1.00 66.69 196 GLY A C 1
ATOM 1589 O O . GLY A 1 196 ? 48.151 3.576 -37.789 1.00 66.69 196 GLY A O 1
ATOM 1590 N N . ASP A 1 197 ? 46.736 4.082 -36.118 1.00 77.12 197 ASP A N 1
ATOM 1591 C CA . ASP A 1 197 ? 46.180 2.737 -35.943 1.00 77.12 197 ASP A CA 1
ATOM 1592 C C . ASP A 1 197 ? 45.057 2.463 -36.964 1.00 77.12 197 ASP A C 1
ATOM 1594 O O . ASP A 1 197 ? 43.964 3.042 -36.907 1.00 77.12 197 ASP A O 1
ATOM 1598 N N . TRP A 1 198 ? 45.327 1.550 -37.898 1.00 67.12 198 TRP A N 1
ATOM 1599 C CA . TRP A 1 198 ? 44.400 1.131 -38.952 1.00 67.12 198 TRP A CA 1
ATOM 1600 C C . TRP A 1 198 ? 43.150 0.415 -38.417 1.00 67.12 198 TRP A C 1
ATOM 1602 O O . TRP A 1 198 ? 42.095 0.479 -39.052 1.00 67.12 198 TRP A O 1
ATOM 1612 N N . ILE A 1 199 ? 43.222 -0.207 -37.233 1.00 70.56 199 ILE A N 1
ATOM 1613 C CA . ILE A 1 199 ? 42.086 -0.905 -36.609 1.00 70.56 199 ILE A CA 1
ATOM 1614 C C . ILE A 1 199 ? 41.030 0.111 -36.172 1.00 70.56 199 ILE A C 1
ATOM 1616 O O . ILE A 1 199 ? 39.841 -0.050 -36.458 1.00 70.56 199 ILE A O 1
ATOM 1620 N N . SER A 1 200 ? 41.462 1.216 -35.566 1.00 66.81 200 SER A N 1
ATOM 1621 C CA . SER A 1 200 ? 40.580 2.325 -35.204 1.00 66.81 200 SER A CA 1
ATOM 1622 C C . SER A 1 200 ? 39.862 2.945 -36.416 1.00 66.81 200 SER A C 1
ATOM 1624 O O . SER A 1 200 ? 38.697 3.334 -36.310 1.00 66.81 200 SER A O 1
ATOM 1626 N N . LEU A 1 201 ? 40.525 3.034 -37.577 1.00 65.50 201 LEU A N 1
ATOM 1627 C CA . LEU A 1 201 ? 39.924 3.537 -38.822 1.00 65.50 201 LEU A CA 1
ATOM 1628 C C . LEU A 1 201 ? 38.885 2.563 -39.397 1.00 65.50 201 LEU A C 1
ATOM 1630 O O . LEU A 1 201 ? 37.796 2.989 -39.785 1.00 65.50 201 LEU A O 1
ATOM 1634 N N . ALA A 1 202 ? 39.183 1.262 -39.392 1.00 70.50 202 ALA A N 1
ATOM 1635 C CA . ALA A 1 202 ? 38.256 0.226 -39.843 1.00 70.50 202 ALA A CA 1
ATOM 1636 C C . ALA A 1 202 ? 36.995 0.150 -38.962 1.00 70.50 202 ALA A C 1
ATOM 1638 O O . ALA A 1 202 ? 35.883 0.019 -39.478 1.00 70.50 202 ALA A O 1
ATOM 1639 N N . LEU A 1 203 ? 37.146 0.307 -37.642 1.00 68.56 203 LEU A N 1
ATOM 1640 C CA . LEU A 1 203 ? 36.022 0.354 -36.703 1.00 68.56 203 LEU A CA 1
ATOM 1641 C C . LEU A 1 203 ? 35.131 1.578 -36.936 1.00 68.56 203 LEU A C 1
ATOM 1643 O O . LEU A 1 203 ? 33.912 1.436 -36.979 1.00 68.56 203 LEU A O 1
ATOM 1647 N N . LEU A 1 204 ? 35.715 2.761 -37.156 1.00 67.56 204 LEU A N 1
ATOM 1648 C CA . LEU A 1 204 ? 34.953 3.975 -37.472 1.00 67.56 204 LEU A CA 1
ATOM 1649 C C . LEU A 1 204 ? 34.195 3.854 -38.802 1.00 67.56 204 LEU A C 1
ATOM 1651 O O . LEU A 1 204 ? 33.042 4.277 -38.895 1.00 67.56 204 LEU A O 1
ATOM 1655 N N . TYR A 1 205 ? 34.812 3.242 -39.816 1.00 70.75 205 TYR A N 1
ATOM 1656 C CA . TYR A 1 205 ? 34.171 3.002 -41.110 1.00 70.75 205 TYR A CA 1
ATOM 1657 C C . TYR A 1 205 ? 33.011 1.997 -41.002 1.00 70.75 205 TYR A C 1
ATOM 1659 O O . TYR A 1 205 ? 31.913 2.257 -41.496 1.00 70.75 205 TYR A O 1
ATOM 1667 N N . SER A 1 206 ? 33.217 0.893 -40.278 1.00 72.25 206 SER A N 1
ATOM 1668 C CA . SER A 1 206 ? 32.184 -0.118 -40.014 1.00 72.25 206 SER A CA 1
ATOM 1669 C C . SER A 1 206 ? 30.997 0.455 -39.226 1.00 72.25 206 SER A C 1
ATOM 1671 O O . SER A 1 206 ? 29.835 0.208 -39.568 1.00 72.25 206 SER A O 1
ATOM 1673 N N . LEU A 1 207 ? 31.269 1.294 -38.220 1.00 68.19 207 LEU A N 1
ATOM 1674 C CA . LEU A 1 207 ? 30.237 1.962 -37.425 1.00 68.19 207 LEU A CA 1
ATOM 1675 C C . LEU A 1 207 ? 29.406 2.931 -38.283 1.00 68.19 207 LEU A C 1
ATOM 1677 O O . LEU A 1 207 ? 28.179 2.916 -38.213 1.00 68.19 207 LEU A O 1
ATOM 1681 N N . SER A 1 208 ? 30.065 3.727 -39.135 1.00 69.25 208 SER A N 1
ATOM 1682 C CA . SER A 1 208 ? 29.406 4.663 -40.058 1.00 69.25 208 SER A CA 1
ATOM 1683 C C . SER A 1 208 ? 28.465 3.942 -41.031 1.00 69.25 208 SER A C 1
ATOM 1685 O O . SER A 1 208 ? 27.292 4.298 -41.158 1.00 69.25 208 SER A O 1
ATOM 1687 N N . HIS A 1 209 ? 28.940 2.860 -41.651 1.00 68.25 209 HIS A N 1
ATOM 1688 C CA . HIS A 1 209 ? 28.155 2.077 -42.605 1.00 68.25 209 HIS A CA 1
ATOM 1689 C C . HIS A 1 209 ? 26.967 1.354 -41.941 1.00 68.25 209 HIS A C 1
ATOM 1691 O O . HIS A 1 209 ? 25.875 1.278 -42.504 1.00 68.25 209 HIS A O 1
ATOM 1697 N N . THR A 1 210 ? 27.143 0.868 -40.709 1.00 67.62 210 THR A N 1
ATOM 1698 C CA . THR A 1 210 ? 26.059 0.247 -39.928 1.00 67.62 210 THR A CA 1
ATOM 1699 C C . THR A 1 210 ? 24.975 1.268 -39.565 1.00 67.62 210 THR A C 1
ATOM 1701 O O . THR A 1 210 ? 23.788 0.975 -39.681 1.00 67.62 210 THR A O 1
ATOM 1704 N N . LEU A 1 211 ? 25.363 2.497 -39.207 1.00 61.72 211 LEU A N 1
ATOM 1705 C CA . LEU A 1 211 ? 24.431 3.586 -38.889 1.00 61.72 211 LEU A CA 1
ATOM 1706 C C . LEU A 1 211 ? 23.644 4.104 -40.107 1.00 61.72 211 LEU A C 1
ATOM 1708 O O . LEU A 1 211 ? 22.535 4.616 -39.935 1.00 61.72 211 LEU A O 1
ATOM 1712 N N . GLN A 1 212 ? 24.186 3.962 -41.322 1.00 67.38 212 GLN A N 1
ATOM 1713 C CA . GLN A 1 212 ? 23.474 4.268 -42.570 1.00 67.38 212 GLN A CA 1
ATOM 1714 C C . GLN A 1 212 ? 22.430 3.200 -42.932 1.00 67.38 212 GLN A C 1
ATOM 1716 O O . GLN A 1 212 ? 21.360 3.544 -43.423 1.00 67.38 212 GLN A O 1
ATOM 1721 N N . LYS A 1 213 ? 22.688 1.916 -42.643 1.00 62.47 213 LYS A N 1
ATOM 1722 C CA . LYS A 1 213 ? 21.734 0.821 -42.921 1.00 62.47 213 LYS A CA 1
ATOM 1723 C C . LYS A 1 213 ? 20.462 0.863 -42.069 1.00 62.47 213 LYS A C 1
ATOM 1725 O O . LYS A 1 213 ? 19.435 0.361 -42.505 1.00 62.47 213 LYS A O 1
ATOM 1730 N N . ILE A 1 214 ? 20.514 1.494 -40.897 1.00 57.12 214 ILE A N 1
ATOM 1731 C CA . ILE A 1 214 ? 19.370 1.642 -39.981 1.00 57.12 214 ILE A CA 1
ATOM 1732 C C . ILE A 1 214 ? 18.272 2.583 -40.547 1.00 57.12 214 ILE A C 1
ATOM 1734 O O . ILE A 1 214 ? 17.183 2.636 -39.992 1.00 57.12 214 ILE A O 1
ATOM 1738 N N . ASP A 1 215 ? 18.504 3.305 -41.655 1.00 49.09 215 ASP A N 1
ATOM 1739 C CA . ASP A 1 215 ? 17.486 4.163 -42.304 1.00 49.09 215 ASP A CA 1
ATOM 1740 C C . ASP A 1 215 ? 16.537 3.427 -43.279 1.00 49.09 215 ASP A C 1
ATOM 1742 O O . ASP A 1 215 ? 15.656 4.071 -43.849 1.00 49.09 215 ASP A O 1
ATOM 1746 N N . LEU A 1 216 ? 16.697 2.116 -43.503 1.00 44.53 216 LEU A N 1
ATOM 1747 C CA . LEU A 1 216 ? 15.924 1.363 -44.509 1.00 44.53 216 LEU A CA 1
ATOM 1748 C C . LEU A 1 216 ? 14.843 0.419 -43.938 1.00 44.53 216 LEU A C 1
ATOM 1750 O O . LEU A 1 216 ? 14.211 -0.295 -44.715 1.00 44.53 216 LEU A O 1
ATOM 1754 N N . GLU A 1 217 ? 14.588 0.453 -42.625 1.00 40.69 217 GLU A N 1
ATOM 1755 C CA . GLU A 1 217 ? 13.512 -0.285 -41.924 1.00 40.69 217 GLU A CA 1
ATOM 1756 C C . GLU A 1 217 ? 12.681 0.645 -41.020 1.00 40.69 217 GLU A C 1
ATOM 1758 O O . GLU A 1 217 ? 11.445 0.455 -40.943 1.00 40.69 217 GLU A O 1
#

pLDDT: mean 72.66, std 17.93, range [34.66, 96.94]

Radius of gyration: 26.87 Å; chains: 1; bounding box: 71×36×64 Å

Foldseek 3Di:
DPDVVVVVVPDDPVVVVVVVVVVLVVLLVVVLVLQPDPQLNCQLCVLQQWDQDPVVSDTDGHSVPRDLQSQAAPQQRAGEQFWKAFNSNHIHHPVRLVVVCVVVVHDRTDIGTDVSSNVSSVVLLVVLVPDPVSVVSCVVRHPPPVCVVVVVPCPRCPPPVVVVVVVVLVVVLVVCVVCLVVVLVVQVVCVVVVNHDVVVNVVSVVVNVVSVVVVPD

Secondary structure (DSSP, 8-state):
---HHHHHTT--HHHHHHHHHHHHHHHHHHHHHH--SHHHHHHHHHHTT-EEETTTTEEE--GGG--GGGGB-TTT-SB-SSEEEETTS-EEEHHHHHHHHHHHTPPPPPEEE-HHHHHHHHHHHHHTTS-HHHHHHHHHH--HHHHHHTT-----TTTHHHHHHHHHHHHHHHHHHHHHHHHHHHHHHHHTTT---HHHHHHHHHHHHHHHHGGG-

Sequence (217 aa):
MENLIELLENFSVVELQNATLYYKKEIIKKTLRTLSTPNARRKYLKQLGITFDDKKQLFSGGANYAELEYLLCPITNKIFVEPVVAEDGVTYEESALVAAQEALNETPLRFFPNNVMRNLVFSLKSETPNDSRVRRFFEHHWNHELIAQLGLDINPPGLARWRRSRLVLKLIKGFILLIAPTVMNRRVEAAARGEGDWISLALLYSLSHTLQKIDLE